Protein AF-A0A514XE54-F1 (afdb_monomer)

Mean predicted aligned error: 14.32 Å

Structure (mmCIF, N/CA/C/O backbone):
data_AF-A0A514XE54-F1
#
_entry.id   AF-A0A514XE54-F1
#
loop_
_atom_site.group_PDB
_atom_site.id
_atom_site.type_symbol
_atom_site.label_atom_id
_atom_site.label_alt_id
_atom_site.label_comp_id
_atom_site.label_asym_id
_atom_site.label_entity_id
_atom_site.label_seq_id
_atom_site.pdbx_PDB_ins_code
_atom_site.Cartn_x
_atom_site.Cartn_y
_atom_site.Cartn_z
_atom_site.occupancy
_atom_site.B_iso_or_equiv
_atom_site.auth_seq_id
_atom_site.auth_comp_id
_atom_site.auth_asym_id
_atom_site.auth_atom_id
_atom_site.pdbx_PDB_model_num
ATOM 1 N N . MET A 1 1 ? 57.182 36.821 6.465 1.00 54.06 1 MET A N 1
ATOM 2 C CA . MET A 1 1 ? 56.585 35.980 7.526 1.00 54.06 1 MET A CA 1
ATOM 3 C C . MET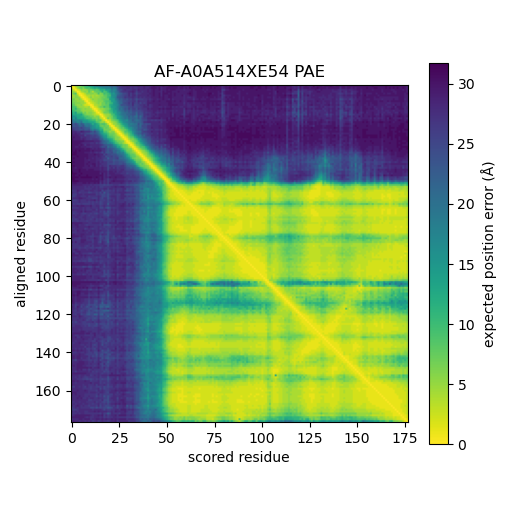 A 1 1 ? 55.287 35.256 7.123 1.00 54.06 1 MET A C 1
ATOM 5 O O . MET A 1 1 ? 54.621 34.780 8.017 1.00 54.06 1 MET A O 1
ATOM 9 N N . ASN A 1 2 ? 54.955 35.037 5.832 1.00 55.34 2 ASN A N 1
ATOM 10 C CA . ASN A 1 2 ? 53.660 34.418 5.442 1.00 55.34 2 ASN A CA 1
AT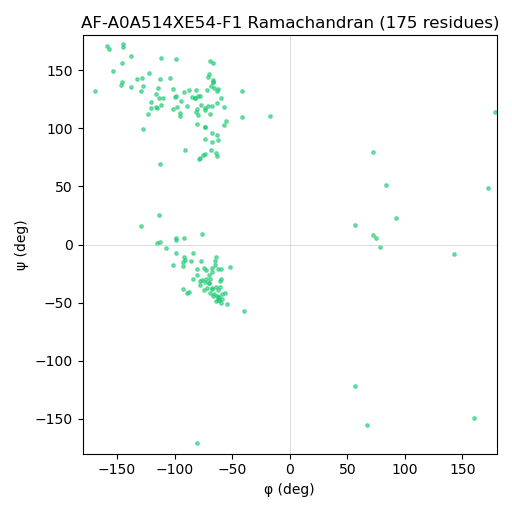OM 11 C C . ASN A 1 2 ? 53.755 33.218 4.466 1.00 55.34 2 ASN A C 1
ATOM 13 O O . ASN A 1 2 ? 52.755 32.839 3.867 1.00 55.34 2 ASN A O 1
ATOM 17 N N . ARG A 1 3 ? 54.929 32.595 4.269 1.00 54.88 3 ARG A N 1
ATOM 18 C CA . ARG A 1 3 ? 55.073 31.472 3.306 1.00 54.88 3 ARG A CA 1
ATOM 19 C C . ARG A 1 3 ? 54.847 30.081 3.914 1.00 54.88 3 ARG A C 1
ATOM 21 O O . ARG A 1 3 ? 54.655 29.134 3.166 1.00 54.88 3 ARG A O 1
ATOM 28 N N . GLY A 1 4 ? 54.824 29.961 5.245 1.00 53.16 4 GLY A N 1
ATOM 29 C CA . GLY A 1 4 ? 54.617 28.678 5.933 1.00 53.16 4 GLY A CA 1
ATOM 30 C C . GLY A 1 4 ? 53.152 28.236 6.026 1.00 53.16 4 GLY A C 1
ATOM 31 O O . GLY A 1 4 ? 52.875 27.044 6.077 1.00 53.16 4 GLY A O 1
ATOM 32 N N . TRP A 1 5 ? 52.205 29.178 5.996 1.00 54.75 5 TRP A N 1
ATOM 33 C CA . TRP A 1 5 ? 50.781 28.881 6.206 1.00 54.75 5 TRP A CA 1
ATOM 34 C C . TRP A 1 5 ? 50.102 28.231 4.991 1.00 54.75 5 TRP A C 1
ATOM 36 O O . TRP A 1 5 ? 49.220 27.393 5.152 1.00 54.75 5 TRP A O 1
ATOM 46 N N . LEU A 1 6 ? 50.560 28.543 3.774 1.00 56.44 6 LEU A N 1
ATOM 47 C CA . LEU A 1 6 ? 50.016 27.954 2.543 1.00 56.44 6 LEU A CA 1
ATOM 48 C C . LEU A 1 6 ? 50.373 26.469 2.369 1.00 56.44 6 LEU A C 1
ATOM 50 O O . LEU A 1 6 ? 49.620 25.733 1.740 1.00 56.44 6 LEU A O 1
ATOM 54 N N . VAL A 1 7 ? 51.481 26.005 2.956 1.00 59.22 7 VAL A N 1
ATOM 55 C CA . VAL A 1 7 ? 51.918 24.601 2.836 1.00 59.22 7 VAL A CA 1
ATOM 56 C C . VAL A 1 7 ? 51.112 23.680 3.760 1.00 59.22 7 VAL A C 1
ATOM 58 O O . VAL A 1 7 ? 50.825 22.542 3.398 1.00 59.22 7 VAL A O 1
ATOM 61 N N . ILE A 1 8 ? 50.663 24.183 4.914 1.00 60.28 8 ILE A N 1
ATOM 62 C CA . ILE A 1 8 ? 49.861 23.409 5.876 1.00 60.28 8 ILE A CA 1
ATOM 63 C C . ILE A 1 8 ? 48.435 23.177 5.344 1.00 60.28 8 ILE A C 1
ATOM 65 O O . ILE A 1 8 ? 47.892 22.084 5.482 1.00 60.28 8 ILE A O 1
ATOM 69 N N . LEU A 1 9 ? 47.854 24.164 4.654 1.00 58.06 9 LEU A N 1
ATOM 70 C CA . LEU A 1 9 ? 46.502 24.070 4.087 1.00 58.06 9 LEU A CA 1
ATOM 71 C C . LEU A 1 9 ? 46.411 23.093 2.898 1.00 58.06 9 LEU A C 1
ATOM 73 O O . LEU A 1 9 ? 45.408 22.397 2.753 1.00 58.06 9 LEU A O 1
ATOM 77 N N . ALA A 1 10 ? 47.472 22.975 2.093 1.00 58.88 10 ALA A N 1
ATOM 78 C CA . ALA A 1 10 ? 47.542 21.988 1.012 1.00 58.88 10 ALA A CA 1
ATOM 79 C C . ALA A 1 10 ? 47.753 20.548 1.529 1.00 58.88 10 ALA A C 1
ATOM 81 O O . ALA A 1 10 ? 47.227 19.602 0.945 1.00 58.88 10 ALA A O 1
ATOM 82 N N . GLY A 1 11 ? 48.466 20.370 2.649 1.00 57.53 11 GLY A N 1
ATOM 83 C CA . GLY A 1 11 ? 48.693 19.054 3.263 1.00 57.53 11 GLY A CA 1
ATOM 84 C C . GLY A 1 11 ? 47.424 18.411 3.836 1.00 57.53 11 GLY A C 1
ATOM 85 O O . GLY A 1 11 ? 47.215 17.209 3.676 1.00 57.53 11 GLY A O 1
ATOM 86 N N . CYS A 1 12 ? 46.530 19.207 4.433 1.00 59.06 12 CYS A N 1
ATOM 87 C CA . CYS A 1 12 ? 45.268 18.699 4.986 1.00 59.06 12 CYS A CA 1
ATOM 88 C C . CYS A 1 12 ? 44.278 18.229 3.906 1.00 59.06 12 CYS A C 1
ATOM 90 O O . CYS A 1 12 ? 43.513 17.297 4.149 1.00 59.06 12 CYS A O 1
ATOM 92 N N . LEU A 1 13 ? 44.314 18.814 2.702 1.00 56.72 13 LEU A N 1
ATOM 93 C CA . LEU A 1 13 ? 43.457 18.385 1.591 1.00 56.72 13 LEU A CA 1
ATOM 94 C C . LEU A 1 13 ? 43.892 17.039 0.993 1.00 56.72 13 LEU A C 1
ATOM 96 O O . LEU A 1 13 ? 43.039 16.285 0.544 1.00 56.72 13 LEU A O 1
ATOM 100 N N . ILE A 1 14 ? 45.182 16.688 1.026 1.00 57.31 14 ILE A N 1
ATOM 101 C CA . ILE A 1 14 ? 45.679 15.425 0.445 1.00 57.31 14 ILE A CA 1
ATOM 102 C C . ILE A 1 14 ? 45.532 14.248 1.428 1.00 57.31 14 ILE A C 1
ATOM 104 O O . ILE A 1 14 ? 45.297 13.118 1.001 1.00 57.31 14 ILE A O 1
ATOM 108 N N . LEU A 1 15 ? 45.600 14.494 2.741 1.00 55.31 15 LEU A N 1
ATOM 109 C CA . LEU A 1 15 ? 45.418 13.450 3.763 1.00 55.31 15 LEU A CA 1
ATOM 110 C C . LEU A 1 15 ? 43.940 13.124 4.049 1.00 55.31 15 LEU A C 1
ATOM 112 O O . LEU A 1 15 ? 43.644 12.025 4.510 1.00 55.31 15 LEU A O 1
ATOM 116 N N . GLY A 1 16 ? 43.006 14.026 3.721 1.00 51.72 16 GLY A N 1
ATOM 117 C CA . GLY A 1 16 ? 41.563 13.774 3.840 1.00 51.72 16 GLY A CA 1
ATOM 118 C C . GLY A 1 16 ? 40.992 12.803 2.794 1.00 51.72 16 GLY A C 1
ATOM 119 O O . GLY A 1 16 ? 39.965 12.182 3.044 1.00 51.72 16 GLY A O 1
ATOM 120 N N . PHE A 1 17 ? 41.664 12.619 1.650 1.00 54.59 17 PHE A N 1
ATOM 121 C CA . PHE A 1 17 ? 41.206 11.715 0.581 1.00 54.59 17 PHE A CA 1
ATOM 122 C C . PHE A 1 17 ? 41.748 10.282 0.684 1.00 54.59 17 PHE A C 1
ATOM 124 O O . PHE A 1 17 ? 41.249 9.398 -0.009 1.00 54.59 17 PHE A O 1
ATOM 131 N N . GLN A 1 18 ? 42.725 10.011 1.555 1.00 51.22 18 GLN A N 1
ATOM 132 C CA . GLN A 1 18 ? 43.302 8.663 1.675 1.00 51.22 18 GLN A CA 1
ATOM 133 C C . GLN A 1 18 ? 42.505 7.722 2.594 1.00 51.22 18 GLN A C 1
ATOM 135 O O . GLN A 1 18 ? 42.776 6.528 2.605 1.00 51.22 18 GLN A O 1
ATOM 140 N N . ASN A 1 19 ? 41.483 8.219 3.304 1.00 52.81 19 ASN A N 1
ATOM 141 C CA . ASN A 1 19 ? 40.612 7.394 4.156 1.00 52.81 19 ASN A CA 1
ATOM 142 C C . ASN A 1 19 ? 39.274 6.989 3.506 1.00 52.81 19 ASN A C 1
ATOM 144 O O . ASN A 1 19 ? 38.474 6.319 4.149 1.00 52.81 19 ASN A O 1
ATOM 148 N N . CYS A 1 20 ? 39.039 7.339 2.234 1.00 54.62 20 CYS A N 1
ATOM 149 C CA . CYS A 1 20 ? 37.860 6.879 1.483 1.00 54.62 20 CYS A CA 1
ATOM 150 C C . CYS A 1 20 ? 38.192 5.982 0.274 1.00 54.62 20 CYS A C 1
ATOM 152 O O . CYS A 1 20 ? 37.267 5.577 -0.422 1.00 54.62 20 CYS A O 1
ATOM 154 N N . SER A 1 21 ? 39.467 5.656 -0.003 1.00 48.34 21 SER A N 1
ATOM 155 C CA . SER A 1 21 ? 39.839 4.815 -1.164 1.00 48.34 21 SER A CA 1
ATOM 156 C C . SER A 1 21 ? 40.407 3.431 -0.833 1.00 48.34 21 SER A C 1
ATOM 158 O O . SER A 1 21 ? 40.718 2.677 -1.751 1.00 48.34 21 SER A O 1
ATOM 160 N N . GLN A 1 22 ? 40.485 3.047 0.446 1.00 49.66 22 GLN A N 1
ATOM 161 C CA . GLN A 1 22 ? 40.728 1.654 0.834 1.00 49.66 22 GLN A CA 1
ATOM 162 C C . GLN A 1 22 ? 39.507 1.040 1.516 1.00 49.66 22 GLN A C 1
ATOM 164 O O . GLN A 1 22 ? 39.515 0.694 2.693 1.00 49.66 22 GLN A O 1
ATOM 169 N N . THR A 1 23 ? 38.458 0.833 0.726 1.00 47.06 23 THR A N 1
ATOM 170 C CA . THR A 1 23 ? 37.678 -0.396 0.864 1.00 47.06 23 THR A CA 1
ATOM 171 C C . THR A 1 23 ? 38.241 -1.364 -0.171 1.00 47.06 23 THR A C 1
ATOM 173 O O . THR A 1 23 ? 38.160 -1.115 -1.370 1.00 47.06 23 THR A O 1
ATOM 176 N N . ASN A 1 24 ? 38.918 -2.402 0.319 1.00 40.62 24 ASN A N 1
ATOM 177 C CA . ASN A 1 24 ? 39.557 -3.467 -0.448 1.00 40.62 24 ASN A CA 1
ATOM 178 C C . ASN A 1 24 ? 38.696 -3.954 -1.627 1.00 40.62 24 ASN A C 1
ATOM 180 O O . ASN A 1 24 ? 37.732 -4.690 -1.434 1.00 40.62 24 ASN A O 1
ATOM 184 N N . LEU A 1 25 ? 39.117 -3.637 -2.852 1.00 47.25 25 LEU A N 1
ATOM 185 C CA . LEU A 1 25 ? 38.871 -4.487 -4.015 1.00 47.25 25 LEU A CA 1
ATOM 186 C C . LEU A 1 25 ? 39.884 -5.637 -3.968 1.00 47.25 25 LEU A C 1
ATOM 188 O O . LEU A 1 25 ? 40.864 -5.662 -4.711 1.00 47.25 25 LEU A O 1
ATOM 192 N N . SER A 1 26 ? 39.655 -6.581 -3.054 1.00 37.41 26 SER A N 1
ATOM 193 C CA . SER A 1 26 ? 40.260 -7.906 -3.146 1.00 37.41 26 SER A CA 1
ATOM 194 C C . SER A 1 26 ? 39.540 -8.663 -4.253 1.00 37.41 26 SER A C 1
ATOM 196 O O . SER A 1 26 ? 38.433 -9.161 -4.076 1.00 37.41 26 SER A O 1
ATOM 198 N N . ALA A 1 27 ? 40.176 -8.720 -5.418 1.00 50.09 27 ALA A N 1
ATOM 199 C CA . ALA A 1 27 ? 39.848 -9.660 -6.475 1.00 50.09 27 ALA A CA 1
ATOM 200 C C . ALA A 1 27 ? 40.386 -11.051 -6.094 1.00 50.09 27 ALA A C 1
ATOM 202 O O . ALA A 1 27 ? 41.442 -11.461 -6.562 1.00 50.09 27 ALA A O 1
ATOM 203 N N . ALA A 1 28 ? 39.688 -11.740 -5.195 1.00 48.88 28 ALA A N 1
ATOM 204 C CA . ALA A 1 28 ? 39.746 -13.186 -4.994 1.00 48.88 28 ALA A CA 1
ATOM 205 C C . ALA A 1 28 ? 38.587 -13.568 -4.066 1.00 48.88 28 ALA A C 1
ATOM 207 O O . ALA A 1 28 ? 38.385 -12.914 -3.050 1.00 48.88 28 ALA A O 1
ATOM 208 N N . ASP A 1 29 ? 37.850 -14.605 -4.451 1.00 37.53 29 ASP A N 1
ATOM 209 C CA . ASP A 1 29 ? 36.614 -15.109 -3.847 1.00 37.53 29 ASP A CA 1
ATOM 210 C C . ASP A 1 29 ? 35.376 -14.233 -4.074 1.00 37.53 29 ASP A C 1
ATOM 212 O O . ASP A 1 29 ? 34.896 -13.508 -3.208 1.00 37.53 29 ASP A O 1
ATOM 216 N N . PHE A 1 30 ? 34.798 -14.372 -5.270 1.00 39.25 30 PHE A N 1
ATOM 217 C CA . PHE A 1 30 ? 33.375 -14.126 -5.469 1.00 39.25 30 PHE A CA 1
ATOM 218 C C . PHE A 1 30 ? 32.586 -15.368 -5.020 1.00 39.25 30 PHE A C 1
ATOM 220 O O . PHE A 1 30 ? 32.491 -16.322 -5.796 1.00 39.25 30 PHE A O 1
ATOM 227 N N . PRO A 1 31 ? 31.923 -15.384 -3.851 1.00 38.22 31 PRO A N 1
ATOM 228 C CA . PRO A 1 31 ? 30.608 -15.978 -3.796 1.00 38.22 31 PRO A CA 1
ATOM 229 C C . PRO A 1 31 ? 29.656 -14.956 -4.418 1.00 38.22 31 PRO A C 1
ATOM 231 O O . PRO A 1 31 ? 29.557 -13.807 -3.985 1.00 38.22 31 PRO A O 1
ATOM 234 N N . SER A 1 32 ? 28.992 -15.360 -5.493 1.00 45.00 32 SER A N 1
ATOM 235 C CA . SER A 1 32 ? 27.903 -14.625 -6.122 1.00 45.00 32 SER A CA 1
ATOM 236 C C . SER A 1 32 ? 26.729 -14.496 -5.149 1.00 45.00 32 SER A C 1
ATOM 238 O O . SER A 1 32 ? 25.728 -15.191 -5.279 1.00 45.00 32 SER A O 1
ATOM 240 N N . THR A 1 33 ? 26.826 -13.611 -4.162 1.00 39.53 33 THR A N 1
ATOM 241 C CA . THR A 1 33 ? 25.690 -13.260 -3.312 1.00 39.53 33 THR A CA 1
ATOM 242 C C . THR A 1 33 ? 24.995 -12.080 -3.960 1.00 39.53 33 THR A C 1
ATOM 244 O O . THR A 1 33 ? 25.245 -10.917 -3.655 1.00 39.53 33 THR A O 1
ATOM 247 N N . SER A 1 34 ? 24.177 -12.440 -4.948 1.00 37.88 34 SER A N 1
ATOM 248 C CA . SER A 1 34 ? 22.993 -11.718 -5.395 1.00 37.88 34 SER A CA 1
ATOM 249 C C . SER A 1 34 ? 22.526 -10.707 -4.344 1.00 37.88 34 SER A C 1
ATOM 251 O O . SER A 1 34 ? 22.018 -11.083 -3.285 1.00 37.88 34 SER A O 1
ATOM 253 N N . SER A 1 35 ? 22.667 -9.414 -4.639 1.00 34.75 35 SER A N 1
ATOM 254 C CA . SER A 1 35 ? 21.741 -8.429 -4.101 1.00 34.75 35 SER A CA 1
ATOM 255 C C . SER A 1 35 ? 20.375 -8.807 -4.660 1.00 34.75 35 SER A C 1
ATOM 257 O O . SER A 1 35 ? 20.000 -8.394 -5.759 1.00 34.75 35 SER A O 1
ATOM 259 N N . HIS A 1 36 ? 19.670 -9.654 -3.919 1.00 35.84 36 HIS A N 1
ATOM 260 C CA . HIS A 1 36 ? 18.262 -9.927 -4.102 1.00 35.84 36 HIS A CA 1
ATOM 261 C C . HIS A 1 36 ? 17.500 -8.626 -3.825 1.00 35.84 36 HIS A C 1
ATOM 263 O O . HIS A 1 36 ? 16.891 -8.439 -2.778 1.00 35.84 36 HIS A O 1
ATOM 269 N N . ILE A 1 37 ? 17.501 -7.717 -4.800 1.00 41.91 37 ILE A N 1
ATOM 270 C CA . ILE A 1 37 ? 16.268 -7.021 -5.125 1.00 41.91 37 ILE A CA 1
ATOM 271 C C . ILE A 1 37 ? 15.364 -8.145 -5.611 1.00 41.91 37 ILE A C 1
ATOM 273 O O . ILE A 1 37 ? 15.455 -8.573 -6.761 1.00 41.91 37 ILE A O 1
ATOM 277 N N . VAL A 1 38 ? 14.553 -8.697 -4.708 1.00 39.56 38 VAL A N 1
ATOM 278 C CA . VAL A 1 38 ? 13.454 -9.554 -5.130 1.00 39.56 38 VAL A CA 1
ATOM 279 C C . VAL A 1 38 ? 12.397 -8.634 -5.714 1.00 39.56 38 VAL A C 1
ATOM 281 O O . VAL A 1 38 ? 11.409 -8.272 -5.092 1.00 39.56 38 VAL A O 1
ATOM 284 N N . THR A 1 39 ? 12.630 -8.196 -6.943 1.00 43.94 39 THR A N 1
ATOM 285 C CA . THR A 1 39 ? 11.529 -7.932 -7.844 1.00 43.94 39 THR A CA 1
ATOM 286 C C . THR A 1 39 ? 10.958 -9.306 -8.167 1.00 43.94 39 THR A C 1
ATOM 288 O O . THR A 1 39 ? 11.635 -10.079 -8.842 1.00 43.94 39 THR A O 1
ATOM 291 N N . PRO A 1 40 ? 9.728 -9.664 -7.745 1.00 43.31 40 PRO A N 1
ATOM 292 C CA . PRO A 1 40 ? 9.097 -10.816 -8.357 1.00 43.31 40 PRO A CA 1
ATOM 293 C C . PRO A 1 40 ? 9.041 -10.554 -9.858 1.00 43.31 40 PRO A C 1
ATOM 295 O O . PRO A 1 40 ? 8.472 -9.552 -10.309 1.00 43.31 40 PRO A O 1
ATOM 298 N N . SER A 1 41 ? 9.718 -11.413 -10.611 1.00 35.69 41 SER A N 1
ATOM 299 C CA . SER A 1 41 ? 9.467 -11.588 -12.026 1.00 35.69 41 SER A CA 1
ATOM 300 C C . SER A 1 41 ? 8.084 -12.222 -12.131 1.00 35.69 41 SER A C 1
ATOM 302 O O . SER A 1 41 ? 7.937 -13.437 -12.114 1.00 35.69 41 SER A O 1
ATOM 304 N N . VAL A 1 42 ? 7.042 -11.395 -12.189 1.00 49.44 42 VAL A N 1
ATOM 305 C CA . VAL A 1 42 ? 5.745 -11.812 -12.735 1.00 49.44 42 VAL A CA 1
ATOM 306 C C . VAL A 1 42 ? 5.893 -11.780 -14.252 1.00 49.44 42 VAL A C 1
ATOM 308 O O . VAL A 1 42 ? 5.517 -10.825 -14.922 1.00 49.44 42 VAL A O 1
ATOM 311 N N . GLY A 1 43 ? 6.601 -12.779 -14.774 1.00 49.69 43 GLY A N 1
ATOM 312 C CA . GLY A 1 43 ? 7.045 -12.792 -16.163 1.00 49.69 43 GLY A CA 1
ATOM 313 C C . GLY A 1 43 ? 7.986 -13.947 -16.473 1.00 49.69 43 GLY A C 1
ATOM 314 O O . GLY A 1 43 ? 9.050 -13.743 -17.045 1.00 49.69 43 GLY A O 1
ATOM 315 N N . GLY A 1 44 ? 7.620 -15.159 -16.073 1.00 37.03 44 GLY A N 1
ATOM 316 C CA . GLY A 1 44 ? 8.334 -16.371 -16.451 1.00 37.03 44 GLY A CA 1
ATOM 317 C C . GLY A 1 44 ? 7.673 -17.567 -15.799 1.00 37.03 44 GLY A C 1
ATOM 318 O O . GLY A 1 44 ? 7.661 -17.659 -14.579 1.00 37.03 44 GLY A O 1
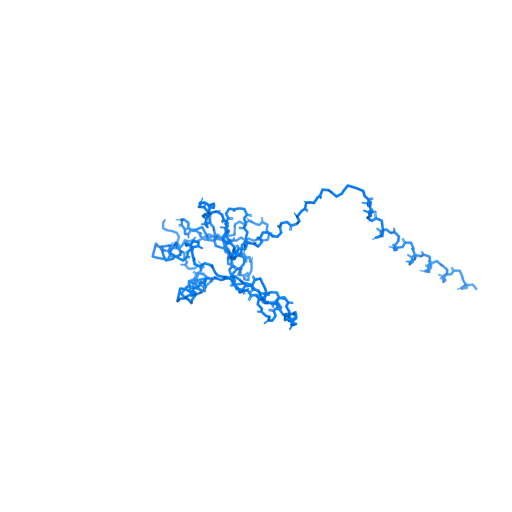ATOM 319 N N . ALA A 1 45 ? 7.086 -18.445 -16.610 1.00 47.12 45 ALA A N 1
ATOM 320 C CA . ALA A 1 45 ? 6.549 -19.715 -16.152 1.00 47.12 45 ALA A CA 1
ATOM 321 C C . ALA A 1 45 ? 7.675 -20.512 -15.474 1.00 47.12 45 ALA A C 1
ATOM 323 O O . ALA A 1 45 ? 8.580 -21.028 -16.126 1.00 47.12 45 ALA A O 1
ATOM 324 N N . SER A 1 46 ? 7.660 -20.538 -14.152 1.00 37.28 46 SER A N 1
ATOM 325 C CA . SER A 1 46 ? 8.464 -21.412 -13.310 1.00 37.28 46 SER A CA 1
ATOM 326 C C . SER A 1 46 ? 7.619 -21.714 -12.089 1.00 37.28 46 SER A C 1
ATOM 328 O O . SER A 1 46 ? 6.879 -20.850 -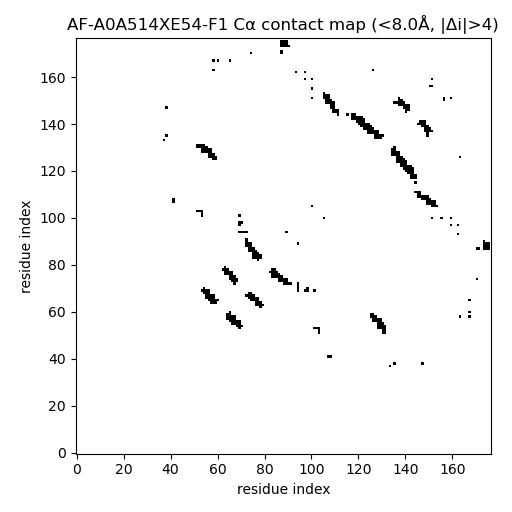11.621 1.00 37.28 46 SER A O 1
ATOM 330 N N . ASP A 1 47 ? 7.655 -22.982 -11.712 1.00 36.22 47 ASP A N 1
ATOM 331 C CA . ASP A 1 47 ? 6.666 -23.685 -10.912 1.00 36.22 47 ASP A CA 1
ATOM 332 C C . ASP A 1 47 ? 6.121 -22.879 -9.730 1.00 36.22 47 ASP A C 1
ATOM 334 O O . ASP A 1 47 ? 6.859 -22.255 -8.969 1.00 36.22 47 ASP A O 1
ATOM 338 N N . ALA A 1 48 ? 4.792 -22.886 -9.631 1.00 44.09 48 ALA A N 1
ATOM 339 C CA . ALA A 1 48 ? 4.021 -22.222 -8.601 1.00 44.09 48 ALA A CA 1
ATOM 340 C C . ALA A 1 48 ? 4.485 -22.668 -7.208 1.00 44.09 48 ALA A C 1
ATOM 342 O O . ALA A 1 48 ? 4.168 -23.772 -6.768 1.00 44.09 48 ALA A O 1
ATOM 343 N N . ASP A 1 49 ? 5.200 -21.783 -6.516 1.00 40.16 49 ASP A N 1
ATOM 344 C CA . ASP A 1 49 ? 5.273 -21.824 -5.063 1.00 40.16 49 ASP A CA 1
ATOM 345 C C . ASP A 1 49 ? 3.921 -21.328 -4.542 1.00 40.16 49 ASP A C 1
ATOM 347 O O . ASP A 1 49 ? 3.550 -20.151 -4.630 1.00 40.16 49 ASP A O 1
ATOM 351 N N . GLU A 1 50 ? 3.113 -22.303 -4.155 1.00 47.84 50 GLU A N 1
ATOM 352 C CA . GLU A 1 50 ? 1.749 -22.152 -3.694 1.00 47.84 50 GLU A CA 1
ATOM 353 C C . GLU A 1 50 ? 1.745 -21.311 -2.405 1.00 47.84 50 GLU A C 1
ATOM 355 O O . GLU A 1 50 ? 2.332 -21.681 -1.392 1.00 47.84 50 GLU A O 1
ATOM 360 N N . SER A 1 51 ? 1.016 -20.192 -2.435 1.00 51.91 51 SER A N 1
ATOM 361 C CA . SER A 1 51 ? 0.586 -19.419 -1.261 1.00 51.91 51 SER A CA 1
ATOM 362 C C . SER A 1 51 ? 1.569 -18.401 -0.657 1.00 51.91 51 SER A C 1
ATOM 364 O O . SER A 1 51 ? 1.708 -18.298 0.562 1.00 51.91 51 SER A O 1
ATOM 366 N N . GLN A 1 52 ? 2.136 -17.514 -1.478 1.00 66.62 52 GLN A N 1
ATOM 367 C CA . GLN A 1 52 ? 2.550 -16.200 -0.971 1.00 66.62 52 GLN A CA 1
ATOM 368 C C . GLN A 1 52 ? 1.309 -15.367 -0.592 1.00 66.62 52 GLN A C 1
ATOM 370 O O . GLN A 1 52 ? 0.665 -14.751 -1.443 1.00 66.62 52 GLN A O 1
ATOM 375 N N . THR A 1 53 ? 0.938 -15.389 0.690 1.00 82.19 53 THR A N 1
ATOM 376 C CA . THR A 1 53 ? -0.173 -14.600 1.238 1.00 82.19 53 THR A CA 1
ATOM 377 C C . THR A 1 53 ? 0.268 -13.172 1.521 1.00 82.19 53 THR A C 1
ATOM 379 O O . THR A 1 53 ? 1.300 -12.949 2.157 1.00 82.19 53 THR A O 1
ATOM 382 N N . ILE A 1 54 ? -0.542 -12.206 1.096 1.00 88.12 54 ILE A N 1
ATOM 383 C CA . ILE A 1 54 ? -0.345 -10.800 1.445 1.00 88.12 54 ILE A CA 1
ATOM 384 C C . ILE A 1 54 ? -0.745 -10.615 2.909 1.00 88.12 54 ILE A C 1
ATOM 386 O O . ILE A 1 54 ? -1.905 -10.828 3.259 1.00 88.12 54 ILE A O 1
ATOM 390 N N . SER A 1 55 ? 0.213 -10.257 3.760 1.00 90.75 55 SER A N 1
ATOM 391 C CA . SER A 1 55 ? 0.003 -10.100 5.202 1.00 90.75 55 SER A CA 1
ATOM 392 C C . SER A 1 55 ? -0.472 -8.694 5.561 1.00 90.75 55 SER A C 1
ATOM 394 O O . SER A 1 55 ? -1.372 -8.537 6.387 1.00 90.75 55 SER A O 1
ATOM 396 N N . ALA A 1 56 ? 0.092 -7.670 4.917 1.00 93.88 56 ALA A N 1
ATOM 397 C CA . ALA A 1 56 ? -0.230 -6.281 5.212 1.00 93.88 56 ALA A CA 1
ATOM 398 C C . ALA A 1 56 ? -0.186 -5.372 3.977 1.00 93.88 56 ALA A C 1
ATOM 400 O O . ALA A 1 56 ? 0.505 -5.640 2.991 1.00 93.88 56 ALA A O 1
ATOM 401 N N . LEU A 1 57 ? -0.924 -4.270 4.070 1.00 95.88 57 LEU A N 1
ATOM 402 C CA . LEU A 1 57 ? -0.933 -3.154 3.134 1.00 95.88 57 LEU A CA 1
ATOM 403 C C . LEU A 1 57 ? -0.400 -1.910 3.853 1.00 95.88 57 LEU A C 1
ATOM 405 O O . LEU A 1 57 ? -1.006 -1.421 4.799 1.00 95.88 57 LEU A O 1
ATOM 409 N N . GLU A 1 58 ? 0.719 -1.375 3.385 1.00 96.69 58 GLU A N 1
ATOM 410 C CA . GLU A 1 58 ? 1.330 -0.156 3.902 1.00 96.69 58 GLU A CA 1
ATOM 411 C C . GLU A 1 58 ? 0.990 1.046 3.022 1.00 96.69 58 GLU A C 1
ATOM 413 O O . GLU A 1 58 ? 1.243 1.046 1.817 1.00 96.69 58 GLU A O 1
ATOM 418 N N . ILE A 1 59 ? 0.462 2.106 3.622 1.00 97.06 59 ILE A N 1
ATOM 419 C CA . ILE A 1 59 ? 0.048 3.311 2.911 1.00 97.06 59 ILE A CA 1
ATOM 420 C C . ILE A 1 59 ? 0.829 4.516 3.459 1.00 97.06 59 ILE A C 1
ATOM 422 O O . ILE A 1 59 ? 0.686 4.848 4.638 1.00 97.06 59 ILE A O 1
ATOM 426 N N . PRO A 1 60 ? 1.658 5.196 2.645 1.00 95.25 60 PRO A N 1
ATOM 427 C CA . PRO A 1 60 ? 2.409 6.359 3.101 1.00 95.25 60 PRO A CA 1
ATOM 428 C C . PRO A 1 60 ? 1.472 7.539 3.396 1.00 95.25 60 PRO A C 1
ATOM 430 O O . PRO A 1 60 ? 0.564 7.837 2.616 1.00 95.25 60 PRO A O 1
ATOM 433 N N . VAL A 1 61 ? 1.713 8.231 4.513 1.00 94.62 61 VAL A N 1
ATOM 434 C CA . VAL A 1 61 ? 0.987 9.443 4.927 1.00 94.62 61 VAL A CA 1
ATOM 435 C C . VAL A 1 61 ? 1.951 10.498 5.481 1.00 94.62 61 VAL A C 1
ATOM 437 O O . VAL A 1 61 ? 3.089 10.203 5.850 1.00 94.62 61 VAL A O 1
ATOM 440 N N . SER A 1 62 ? 1.502 11.753 5.559 1.00 88.56 62 SER A N 1
ATOM 441 C CA . SER A 1 62 ? 2.272 12.867 6.129 1.00 88.56 62 SER A CA 1
ATOM 442 C C . SER A 1 62 ? 2.447 12.696 7.643 1.00 88.56 62 SER A C 1
ATOM 444 O O . SER A 1 62 ? 1.692 13.258 8.427 1.00 88.56 62 SER A O 1
ATOM 446 N N . GLY A 1 63 ? 3.420 11.891 8.063 1.00 86.69 63 GLY A N 1
ATOM 447 C CA . GLY A 1 63 ? 3.681 11.595 9.477 1.00 86.69 63 GLY A CA 1
ATOM 448 C C . GLY A 1 63 ? 4.114 10.157 9.756 1.00 86.69 63 GLY A C 1
ATOM 449 O O . GLY A 1 63 ? 4.541 9.866 10.871 1.00 86.69 63 GLY A O 1
ATOM 450 N N . GLY A 1 64 ? 4.049 9.272 8.758 1.00 93.38 64 GLY A N 1
ATOM 451 C CA . GLY A 1 64 ? 4.401 7.869 8.929 1.00 93.38 64 GLY A CA 1
ATOM 452 C C . GLY A 1 64 ? 3.815 6.980 7.841 1.00 93.38 64 GLY A C 1
ATOM 453 O O . GLY A 1 64 ? 3.627 7.399 6.697 1.00 93.38 64 GLY A O 1
ATOM 454 N N . VAL A 1 65 ? 3.522 5.742 8.215 1.00 96.38 65 VAL A N 1
ATOM 455 C CA . VAL A 1 65 ? 2.905 4.744 7.340 1.00 96.38 65 VAL A CA 1
ATOM 456 C C . VAL A 1 65 ? 1.701 4.156 8.058 1.00 96.38 65 VAL A C 1
ATOM 458 O O . VAL A 1 65 ? 1.807 3.769 9.216 1.00 96.38 65 VAL A O 1
ATOM 461 N N . LEU A 1 66 ? 0.562 4.079 7.379 1.00 97.31 66 LEU A N 1
ATOM 462 C CA . LEU A 1 66 ? -0.568 3.287 7.850 1.00 97.31 66 LEU A CA 1
ATOM 463 C C . LEU A 1 66 ? -0.317 1.833 7.461 1.00 97.31 66 LEU A C 1
ATOM 465 O O . LEU A 1 66 ? -0.270 1.522 6.274 1.00 97.31 66 LEU A O 1
ATOM 469 N N . SER A 1 67 ? -0.135 0.959 8.443 1.00 97.06 67 SER A N 1
ATOM 470 C CA . SER A 1 67 ? -0.033 -0.484 8.244 1.00 97.06 67 SER A CA 1
ATOM 471 C C . SER A 1 67 ? -1.402 -1.110 8.455 1.00 97.06 67 SER A C 1
ATOM 473 O O . SER A 1 67 ? -1.915 -1.100 9.571 1.00 97.06 67 SER A O 1
ATOM 475 N N . VAL A 1 68 ? -1.992 -1.643 7.391 1.00 97.00 68 VAL A N 1
ATOM 476 C CA . VAL A 1 68 ? -3.290 -2.317 7.406 1.00 97.00 68 VAL A CA 1
ATOM 477 C C . VAL A 1 68 ? -3.068 -3.824 7.385 1.00 97.00 68 VAL A C 1
ATOM 479 O O . VAL A 1 68 ? -2.544 -4.357 6.407 1.00 97.00 68 VAL A O 1
ATOM 482 N N . ASP A 1 69 ? -3.480 -4.523 8.436 1.00 95.56 69 ASP A N 1
ATOM 483 C CA . ASP A 1 69 ? -3.496 -5.985 8.463 1.00 95.56 69 ASP A CA 1
ATOM 484 C C . ASP A 1 69 ? -4.610 -6.500 7.540 1.00 95.56 69 ASP A C 1
ATOM 486 O O . ASP A 1 69 ? -5.792 -6.205 7.734 1.00 95.56 69 ASP A O 1
ATOM 490 N N . ALA A 1 70 ? -4.237 -7.276 6.522 1.00 92.50 70 ALA A N 1
ATOM 491 C CA . ALA A 1 70 ? -5.168 -7.747 5.497 1.00 92.50 70 ALA A CA 1
ATOM 492 C C . ALA A 1 70 ? -6.215 -8.743 6.033 1.00 92.50 70 ALA A C 1
ATOM 494 O O . ALA A 1 70 ? -7.285 -8.912 5.444 1.00 92.50 70 ALA A O 1
ATOM 495 N N . SER A 1 71 ? -5.916 -9.422 7.141 1.00 92.62 71 SER A N 1
ATOM 496 C CA . SER A 1 71 ? -6.778 -10.445 7.729 1.00 92.62 71 SER A CA 1
ATOM 497 C C . SER A 1 71 ? -7.769 -9.859 8.732 1.00 92.62 71 SER A C 1
ATOM 499 O O . SER A 1 71 ? -8.942 -10.230 8.719 1.00 92.62 71 SER A O 1
ATOM 501 N N . THR A 1 72 ? -7.315 -8.923 9.568 1.00 94.31 72 THR A N 1
ATOM 502 C CA . THR A 1 72 ? -8.112 -8.350 10.664 1.00 94.31 72 THR A CA 1
ATOM 503 C C . THR A 1 72 ? -8.682 -6.973 10.355 1.00 94.31 72 THR A C 1
ATOM 505 O O . THR A 1 72 ? -9.592 -6.532 11.050 1.00 94.31 72 THR A O 1
ATOM 508 N N . GLY A 1 73 ? -8.148 -6.273 9.352 1.00 94.81 73 GLY A N 1
ATOM 509 C CA . GLY A 1 73 ? -8.532 -4.899 9.043 1.00 94.81 73 GLY A CA 1
ATOM 510 C C . GLY A 1 73 ? -8.038 -3.860 10.046 1.00 94.81 73 GLY A C 1
ATOM 511 O O . GLY A 1 73 ? -8.445 -2.703 9.948 1.00 94.81 73 GLY A O 1
ATOM 512 N N . ARG A 1 74 ? -7.181 -4.226 11.010 1.00 96.75 74 ARG A N 1
ATOM 513 C CA . ARG A 1 74 ? -6.547 -3.238 11.895 1.00 96.75 74 ARG A CA 1
ATOM 514 C C . ARG A 1 74 ? -5.621 -2.344 11.093 1.00 96.75 74 ARG A C 1
ATOM 516 O O . ARG A 1 74 ? -4.820 -2.829 10.301 1.00 96.75 74 ARG A O 1
ATOM 523 N N . ILE A 1 75 ? -5.721 -1.050 11.343 1.00 97.38 75 ILE A N 1
ATOM 524 C CA . ILE A 1 75 ? -4.866 -0.018 10.782 1.00 97.38 75 ILE A CA 1
ATOM 525 C C . ILE A 1 75 ? -4.033 0.551 11.927 1.00 97.38 75 ILE A C 1
ATOM 527 O O . ILE A 1 75 ? -4.586 1.117 12.866 1.00 97.38 75 ILE A O 1
ATOM 531 N N . SER A 1 76 ? -2.714 0.446 11.832 1.00 97.00 76 SER A N 1
ATOM 532 C CA . SER A 1 76 ? -1.782 1.036 12.793 1.00 97.00 76 SER A CA 1
ATOM 533 C C . SER A 1 76 ? -0.981 2.142 12.113 1.00 97.00 76 SER A C 1
ATOM 535 O O . SER A 1 76 ? -0.335 1.907 11.091 1.00 97.00 76 SER A O 1
ATOM 537 N N . LEU A 1 77 ? -0.983 3.348 12.679 1.00 97.00 77 LEU A N 1
ATOM 538 C CA . LEU A 1 77 ? -0.098 4.424 12.241 1.00 97.00 77 LEU A CA 1
ATOM 539 C C . LEU A 1 77 ? 1.298 4.204 12.828 1.00 97.00 77 LEU A C 1
ATOM 541 O O . LEU A 1 77 ? 1.507 4.347 14.032 1.00 97.00 77 LEU A O 1
ATOM 545 N N . LEU A 1 78 ? 2.261 3.880 11.971 1.00 96.31 78 LEU A N 1
ATOM 546 C CA . LEU A 1 78 ? 3.652 3.638 12.335 1.00 96.31 78 LEU A CA 1
ATOM 547 C C . LEU A 1 78 ? 4.490 4.910 12.163 1.00 96.31 78 LEU A C 1
ATOM 549 O O . LEU A 1 78 ? 4.564 5.479 11.072 1.00 96.31 78 LEU A O 1
ATOM 553 N N . GLY A 1 79 ? 5.148 5.338 13.243 1.00 93.38 79 GLY A N 1
ATOM 554 C CA . GLY A 1 79 ? 6.119 6.437 13.232 1.00 93.38 79 GLY A CA 1
ATOM 555 C C . GLY A 1 79 ? 7.516 6.020 12.742 1.00 93.38 79 GLY A C 1
ATOM 556 O O . GLY A 1 79 ? 7.738 4.894 12.305 1.00 93.38 79 GLY A O 1
ATOM 557 N N . GLN A 1 80 ? 8.504 6.915 12.882 1.00 87.81 80 GLN A N 1
ATOM 558 C CA . GLN A 1 80 ? 9.872 6.726 12.352 1.00 87.81 80 GLN A CA 1
ATOM 559 C C . GLN A 1 80 ? 10.624 5.495 12.899 1.00 87.81 80 GLN A C 1
ATOM 561 O O . GLN A 1 80 ? 11.544 5.013 12.249 1.00 87.81 80 GLN A O 1
ATOM 566 N N . ASN A 1 81 ? 10.215 4.965 14.055 1.00 89.81 81 ASN A N 1
ATOM 567 C CA . ASN A 1 81 ? 10.841 3.806 14.703 1.00 89.81 81 ASN A CA 1
ATOM 568 C C . ASN A 1 81 ? 9.916 2.578 14.747 1.00 89.81 81 ASN A C 1
ATOM 570 O O . ASN A 1 81 ? 10.013 1.788 15.680 1.00 89.81 81 ASN A O 1
ATOM 574 N N . GLN A 1 82 ? 8.956 2.465 13.817 1.00 89.12 82 GLN A N 1
ATOM 575 C CA . GLN A 1 82 ? 7.907 1.425 13.829 1.00 89.12 82 GLN A CA 1
ATOM 576 C C . GLN A 1 82 ? 7.059 1.394 15.113 1.00 89.12 82 GLN A C 1
ATOM 578 O O . GLN A 1 82 ? 6.355 0.430 15.395 1.00 89.12 82 GLN A O 1
ATOM 583 N N . GLN A 1 83 ? 7.100 2.469 15.896 1.00 93.69 83 GLN A N 1
ATOM 584 C CA . GLN A 1 83 ? 6.223 2.637 17.044 1.00 93.69 83 GLN A CA 1
ATOM 585 C C . GLN A 1 83 ? 4.798 2.909 16.557 1.00 93.69 83 GLN A C 1
ATOM 587 O O . GLN A 1 83 ? 4.596 3.761 15.684 1.00 93.69 83 GLN A O 1
ATOM 592 N N . VAL A 1 84 ? 3.829 2.203 17.135 1.00 95.50 84 VAL A N 1
ATOM 593 C CA . VAL A 1 84 ? 2.405 2.440 16.889 1.00 95.50 84 VAL A CA 1
ATOM 594 C C . VAL A 1 84 ? 2.005 3.730 17.601 1.00 95.50 84 VAL A C 1
ATOM 596 O O . VAL A 1 84 ? 2.143 3.844 18.818 1.00 95.50 84 VAL A O 1
ATOM 599 N N . LEU A 1 85 ? 1.569 4.722 16.828 1.00 95.00 85 LEU A N 1
ATOM 600 C CA . LEU A 1 85 ? 1.138 6.030 17.322 1.00 95.00 85 LEU A CA 1
ATOM 601 C C . LEU A 1 85 ? -0.371 6.076 17.573 1.00 95.00 85 LEU A C 1
ATOM 603 O O . LEU A 1 85 ? -0.817 6.691 18.536 1.00 95.00 85 LEU A O 1
ATOM 607 N N . GLU A 1 86 ? -1.138 5.437 16.694 1.00 95.25 86 GLU A N 1
ATOM 608 C CA . GLU A 1 86 ? -2.598 5.432 16.695 1.00 95.25 86 GLU A CA 1
ATOM 609 C C . GLU A 1 86 ? -3.086 4.143 16.027 1.00 95.25 86 GLU A C 1
ATOM 611 O O . GLU A 1 86 ? -2.413 3.612 15.137 1.00 95.25 86 GLU A O 1
ATOM 616 N N . GLU A 1 87 ? -4.242 3.646 16.459 1.00 95.81 87 GLU A N 1
ATOM 617 C CA . GLU A 1 87 ? -4.880 2.458 15.898 1.00 95.81 87 GLU A CA 1
ATOM 618 C C . GLU A 1 87 ? -6.332 2.747 15.526 1.00 95.81 87 GLU A C 1
ATOM 620 O O . GLU A 1 87 ? -7.052 3.450 16.237 1.00 95.81 87 GLU A O 1
ATOM 625 N N . SER A 1 88 ? -6.763 2.148 14.424 1.00 96.75 88 SER A N 1
ATOM 626 C CA . SER A 1 88 ? -8.132 2.199 13.922 1.00 96.75 88 SER A CA 1
ATOM 627 C C . SER A 1 88 ? -8.488 0.863 13.274 1.00 96.75 88 SER A C 1
ATOM 629 O O . SER A 1 88 ? -7.619 0.019 13.055 1.00 96.75 88 SER A O 1
ATOM 631 N N . CYS A 1 89 ? -9.760 0.649 12.947 1.00 96.44 89 CYS A N 1
ATOM 632 C CA . CYS A 1 89 ? -10.211 -0.584 12.308 1.00 96.44 89 CYS A CA 1
ATOM 633 C C . CYS A 1 89 ? -11.017 -0.283 11.047 1.00 96.44 89 CYS A C 1
ATOM 635 O O . CYS A 1 89 ? -11.878 0.594 11.040 1.00 96.44 89 CYS A O 1
ATOM 637 N N . LEU A 1 90 ? -10.746 -1.027 9.977 1.00 95.69 90 LEU A N 1
ATOM 638 C CA . LEU A 1 90 ? -11.614 -1.060 8.808 1.00 95.69 90 LEU A CA 1
ATOM 639 C C . LEU A 1 90 ? -12.958 -1.708 9.169 1.00 95.69 90 LEU A C 1
ATOM 641 O O . LEU A 1 90 ? -12.969 -2.713 9.885 1.00 95.69 90 LEU A O 1
ATOM 645 N N . PRO A 1 91 ? -14.086 -1.204 8.644 1.00 94.88 91 PRO A N 1
ATOM 646 C CA . PRO A 1 91 ? -15.350 -1.905 8.778 1.00 94.88 91 PRO A CA 1
ATOM 647 C C . PRO A 1 91 ? -15.350 -3.200 7.947 1.00 94.88 91 PRO A C 1
ATOM 649 O O . PRO A 1 91 ? -14.581 -3.383 7.000 1.00 94.88 91 PRO A O 1
ATOM 652 N N . ALA A 1 92 ? -16.216 -4.144 8.321 1.00 93.50 92 ALA A N 1
ATOM 653 C CA . ALA A 1 92 ? -16.197 -5.501 7.768 1.00 93.50 92 ALA A CA 1
ATOM 654 C C . ALA A 1 92 ? -16.407 -5.559 6.241 1.00 93.50 92 ALA A C 1
ATOM 656 O O . ALA A 1 92 ? -15.890 -6.467 5.586 1.00 93.50 92 ALA A O 1
ATOM 657 N N . ALA A 1 93 ? -17.148 -4.602 5.671 1.00 93.25 93 ALA A N 1
ATOM 658 C CA . ALA A 1 93 ? -17.379 -4.530 4.231 1.00 93.25 93 ALA A CA 1
ATOM 659 C C . ALA A 1 93 ? -16.078 -4.213 3.473 1.00 93.25 93 ALA A C 1
ATOM 661 O O . ALA A 1 93 ? -15.744 -4.887 2.499 1.00 93.25 93 ALA A O 1
ATOM 662 N N . GLU A 1 94 ? -15.309 -3.252 3.971 1.00 94.31 94 GLU A N 1
ATOM 663 C CA . GLU A 1 94 ? -14.036 -2.801 3.420 1.00 94.31 94 GLU 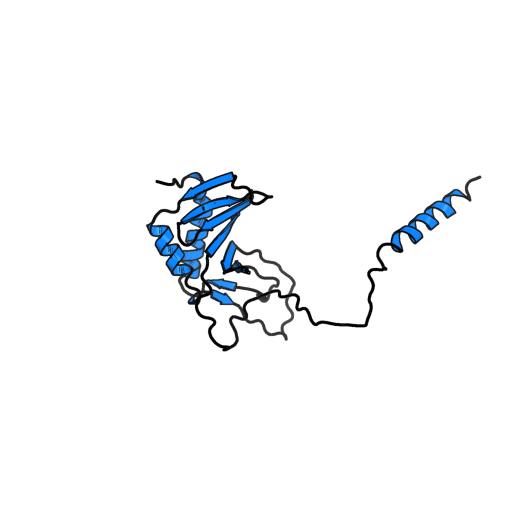A CA 1
ATOM 664 C C . GLU A 1 94 ? -12.942 -3.856 3.609 1.00 94.31 94 GLU A C 1
ATOM 666 O O . GLU A 1 94 ? -12.092 -4.012 2.736 1.00 94.31 94 GLU A O 1
ATOM 671 N N . ILE A 1 95 ? -12.976 -4.629 4.704 1.00 93.94 95 ILE A N 1
ATOM 672 C CA . ILE A 1 95 ? -12.075 -5.779 4.901 1.00 93.94 95 ILE A CA 1
ATOM 673 C C . ILE A 1 95 ? -12.307 -6.830 3.813 1.00 93.94 95 ILE A C 1
ATOM 675 O O . ILE A 1 95 ? -11.354 -7.302 3.194 1.00 93.94 95 ILE A O 1
ATOM 679 N N . ALA A 1 96 ? -13.567 -7.190 3.555 1.00 92.62 96 ALA A N 1
ATOM 680 C CA . ALA A 1 96 ? -13.901 -8.155 2.512 1.00 92.62 96 ALA A CA 1
ATOM 681 C C . ALA A 1 96 ? -13.480 -7.651 1.120 1.00 92.62 96 ALA A C 1
ATOM 683 O O . ALA A 1 96 ? -12.963 -8.421 0.306 1.00 92.62 96 ALA A O 1
ATOM 684 N N . GLU A 1 97 ? -13.650 -6.352 0.863 1.00 92.06 97 GLU A N 1
ATOM 685 C CA . GLU A 1 97 ? -13.208 -5.713 -0.373 1.00 92.06 97 GLU A CA 1
ATOM 686 C C . GLU A 1 97 ? -11.678 -5.754 -0.510 1.00 92.06 97 GLU A C 1
ATOM 688 O O . GLU A 1 97 ? -11.162 -6.232 -1.522 1.00 92.06 97 GLU A O 1
ATOM 693 N N . LEU A 1 98 ? -10.948 -5.366 0.541 1.00 92.44 98 LEU A N 1
ATOM 694 C CA . LEU A 1 98 ? -9.489 -5.426 0.610 1.00 92.44 98 LEU A CA 1
ATOM 695 C C . LEU A 1 98 ? -8.981 -6.840 0.313 1.00 92.44 98 LEU A C 1
ATOM 697 O O . LEU A 1 98 ? -8.154 -7.032 -0.576 1.00 92.44 98 LEU A O 1
ATOM 701 N N . GLN A 1 99 ? -9.522 -7.847 0.997 1.00 91.50 99 GLN A N 1
ATOM 702 C CA . GLN A 1 99 ? -9.153 -9.249 0.790 1.00 91.50 99 GLN A CA 1
ATOM 703 C C . GLN A 1 99 ? -9.441 -9.733 -0.632 1.00 91.50 99 GLN A C 1
ATOM 705 O O . GLN A 1 99 ? -8.724 -10.590 -1.150 1.00 91.50 99 GLN A O 1
ATOM 710 N N . SER A 1 100 ? -10.474 -9.196 -1.286 1.00 89.69 100 SER A N 1
ATOM 711 C CA . SER A 1 100 ? -10.775 -9.524 -2.679 1.00 89.69 100 SER A CA 1
ATOM 712 C C . SER A 1 100 ? -9.703 -8.999 -3.642 1.00 89.69 100 SER A C 1
ATOM 714 O O . SER A 1 100 ? -9.324 -9.718 -4.569 1.00 89.69 100 SER A O 1
ATOM 716 N N . TYR A 1 101 ? -9.162 -7.804 -3.379 1.00 89.25 101 TYR A N 1
ATOM 717 C CA . TYR A 1 101 ? -8.101 -7.194 -4.181 1.00 89.25 101 TYR A CA 1
ATOM 718 C C . TYR A 1 101 ? -6.746 -7.852 -3.953 1.00 89.25 101 TYR A C 1
ATOM 720 O O . TYR A 1 101 ? -6.004 -8.070 -4.908 1.00 89.25 101 TYR A O 1
ATOM 728 N N . LEU A 1 102 ? -6.452 -8.218 -2.704 1.00 86.50 102 LEU A N 1
ATOM 729 C CA . LEU A 1 102 ? -5.173 -8.792 -2.283 1.00 86.50 102 LEU A CA 1
ATOM 730 C C . LEU A 1 102 ? -4.977 -10.266 -2.675 1.00 86.50 102 LEU A C 1
ATOM 732 O O . LEU A 1 102 ? -3.998 -10.901 -2.281 1.00 86.50 102 LEU A O 1
ATOM 736 N N . LYS A 1 103 ? -5.866 -10.835 -3.491 1.00 81.69 103 LYS A N 1
ATOM 737 C CA . LYS A 1 103 ? -5.598 -12.122 -4.133 1.00 81.69 103 LYS A CA 1
ATOM 738 C C . LYS A 1 103 ? -4.454 -11.923 -5.132 1.00 81.69 103 LYS A C 1
ATOM 740 O O . LYS A 1 103 ? -4.560 -11.128 -6.063 1.00 81.69 103 LYS A O 1
ATOM 745 N N . SER A 1 104 ? -3.351 -12.643 -4.922 1.00 63.06 104 SER A N 1
ATOM 746 C CA . SER A 1 104 ? -2.066 -12.498 -5.634 1.00 63.06 104 SER A CA 1
ATOM 747 C C . SER A 1 104 ? -2.160 -12.528 -7.167 1.00 63.06 104 SER A C 1
ATOM 749 O O . SER A 1 104 ? -1.280 -12.004 -7.846 1.00 63.06 104 SER A O 1
ATOM 751 N N . SER A 1 105 ? -3.248 -13.065 -7.726 1.00 63.31 105 SER A N 1
ATOM 752 C CA . SER A 1 105 ?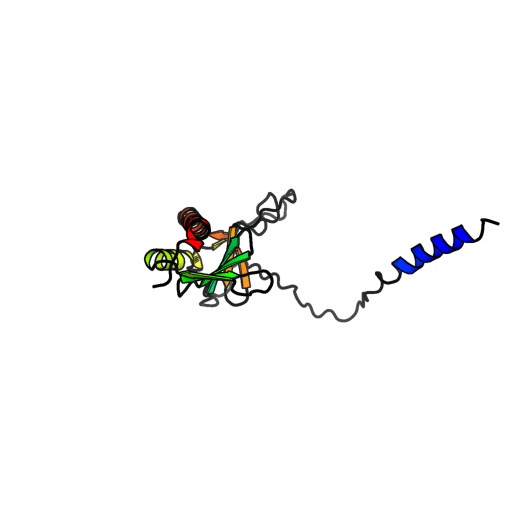 -3.552 -13.070 -9.161 1.00 63.31 105 SER A CA 1
ATOM 753 C C . SER A 1 105 ? -3.776 -11.687 -9.784 1.00 63.31 105 SER A C 1
ATOM 755 O O . SER A 1 105 ? -3.849 -11.588 -11.006 1.00 63.31 105 SER A O 1
ATOM 757 N N . ASN A 1 106 ? -3.904 -10.628 -8.982 1.00 80.25 106 ASN A N 1
ATOM 758 C CA . ASN A 1 106 ? -4.293 -9.305 -9.466 1.00 80.25 106 ASN A CA 1
ATOM 759 C C . ASN A 1 106 ? -3.125 -8.337 -9.679 1.00 80.25 106 ASN A C 1
ATOM 761 O O . ASN A 1 106 ? -3.386 -7.179 -9.972 1.00 80.25 106 ASN A O 1
ATOM 765 N N . ILE A 1 107 ? -1.864 -8.756 -9.530 1.00 87.81 107 ILE A N 1
ATOM 766 C CA . ILE A 1 107 ? -0.704 -7.860 -9.662 1.00 87.81 107 ILE A CA 1
ATOM 767 C C . ILE A 1 107 ? -0.074 -7.991 -11.055 1.00 87.81 107 ILE A C 1
ATOM 769 O O . ILE A 1 107 ? 0.313 -9.081 -11.472 1.00 87.81 107 ILE A O 1
ATOM 773 N N . CYS A 1 108 ? 0.110 -6.873 -11.756 1.00 87.56 108 CYS A N 1
ATOM 774 C CA . CYS A 1 108 ? 0.777 -6.796 -13.058 1.00 87.56 108 CYS A CA 1
ATOM 775 C C . CYS A 1 108 ? 1.947 -5.850 -12.975 1.00 87.56 108 CYS A C 1
ATOM 777 O O . CYS A 1 108 ? 1.912 -4.839 -12.278 1.00 87.56 108 CYS A O 1
ATOM 779 N N . GLY A 1 109 ? 2.965 -6.166 -13.765 1.00 87.62 109 GLY A N 1
ATOM 780 C CA . GLY A 1 109 ? 4.042 -5.245 -14.052 1.00 87.62 109 GLY A CA 1
ATOM 781 C C . GLY A 1 109 ? 4.035 -4.787 -15.498 1.00 87.62 109 GLY A C 1
ATOM 782 O O . GLY A 1 109 ? 3.465 -5.435 -16.379 1.00 87.62 109 GLY A O 1
ATOM 783 N N . LYS A 1 110 ? 4.713 -3.671 -15.753 1.00 83.44 110 LYS A N 1
ATOM 784 C CA . LYS A 1 110 ? 5.022 -3.258 -17.120 1.00 83.44 110 LYS A CA 1
ATOM 785 C C . LYS A 1 110 ? 6.356 -3.872 -17.535 1.00 83.44 110 LYS A C 1
ATOM 787 O O . LYS A 1 110 ? 7.387 -3.587 -16.931 1.00 83.44 110 LYS A O 1
ATOM 792 N N . SER A 1 111 ? 6.340 -4.694 -18.582 1.00 83.00 111 SER A N 1
ATOM 793 C CA . SER A 1 111 ? 7.575 -5.106 -19.250 1.00 83.00 111 SER A CA 1
ATOM 794 C C . SER A 1 111 ? 8.057 -3.967 -20.145 1.00 83.00 111 SER A C 1
ATOM 796 O O . SER A 1 111 ? 7.283 -3.420 -20.935 1.00 83.00 111 SER A O 1
ATOM 798 N N . VAL A 1 112 ? 9.320 -3.579 -19.992 1.00 84.69 112 VAL A N 1
ATOM 799 C CA . VAL A 1 112 ? 9.954 -2.524 -20.786 1.00 84.69 112 VAL A CA 1
ATOM 800 C C . VAL A 1 112 ? 11.082 -3.155 -21.583 1.00 84.69 112 VAL A C 1
ATOM 802 O O . VAL A 1 112 ? 11.927 -3.849 -21.021 1.00 84.69 112 VAL A O 1
ATOM 805 N N . ASP A 1 113 ? 11.097 -2.899 -22.889 1.00 85.88 113 ASP A N 1
ATOM 806 C CA . ASP A 1 113 ? 12.174 -3.348 -23.766 1.00 85.88 113 ASP A CA 1
ATOM 807 C C . ASP A 1 113 ? 13.506 -2.698 -23.349 1.00 85.88 113 ASP A C 1
ATOM 809 O O . ASP A 1 113 ? 13.593 -1.482 -23.152 1.00 85.88 113 ASP A O 1
ATOM 813 N N . ALA A 1 114 ? 14.557 -3.511 -23.239 1.00 80.69 114 ALA A N 1
ATOM 814 C CA . ALA A 1 114 ? 15.905 -3.058 -22.912 1.00 80.69 114 ALA A CA 1
ATOM 815 C C . ALA A 1 114 ? 16.492 -2.103 -23.969 1.00 80.69 114 ALA A C 1
ATOM 817 O O . ALA A 1 114 ? 17.408 -1.341 -23.660 1.00 80.69 114 ALA A O 1
ATOM 818 N N . SER A 1 115 ? 15.968 -2.126 -25.197 1.00 84.00 115 SER A N 1
ATOM 819 C CA . SER A 1 115 ? 16.403 -1.275 -26.309 1.00 84.00 115 SER A CA 1
ATOM 820 C C . SER A 1 115 ? 15.889 0.172 -26.232 1.00 84.00 115 SER A C 1
ATOM 822 O O . SER A 1 115 ? 16.415 1.049 -26.921 1.00 84.00 115 SER A O 1
ATOM 824 N N . LEU A 1 116 ? 14.902 0.457 -25.373 1.00 86.44 116 LEU A N 1
ATOM 825 C CA . LEU A 1 116 ? 14.335 1.796 -25.203 1.00 86.44 116 LEU A CA 1
ATOM 826 C C . LEU A 1 116 ? 15.213 2.685 -24.312 1.00 86.44 116 LEU A C 1
ATOM 828 O O . LEU A 1 116 ? 15.528 2.350 -23.166 1.00 86.44 116 LEU A O 1
ATOM 832 N N . GLN A 1 117 ? 15.549 3.871 -24.826 1.00 88.56 117 GLN A N 1
ATOM 833 C CA . GLN A 1 117 ? 16.151 4.943 -24.035 1.00 88.56 117 GLN A CA 1
ATOM 834 C C . GLN A 1 117 ? 15.061 5.680 -23.254 1.00 88.56 117 GLN A C 1
ATOM 836 O O . GLN A 1 117 ? 14.173 6.299 -23.838 1.00 88.56 117 GLN A O 1
ATOM 841 N N . CYS A 1 118 ? 15.143 5.612 -21.929 1.00 89.88 118 CYS A N 1
ATOM 842 C CA . CYS A 1 118 ? 14.152 6.161 -21.011 1.00 89.88 118 CYS A CA 1
ATOM 843 C C . CYS A 1 118 ? 14.777 7.301 -20.209 1.00 89.88 118 CYS A C 1
ATOM 845 O O . CYS A 1 118 ? 15.886 7.167 -19.690 1.00 89.88 118 CYS A O 1
ATOM 847 N N . ALA A 1 119 ? 14.063 8.417 -20.070 1.00 91.38 119 ALA A N 1
ATOM 848 C CA . ALA A 1 119 ? 14.445 9.448 -19.114 1.00 91.38 119 ALA A CA 1
ATOM 849 C C . ALA A 1 119 ? 14.284 8.915 -17.683 1.00 91.38 119 ALA A C 1
ATOM 851 O O . ALA A 1 119 ? 13.289 8.243 -17.387 1.00 91.38 119 ALA A O 1
ATOM 852 N N . GLN A 1 120 ? 15.235 9.248 -16.807 1.00 89.88 120 GLN A N 1
ATOM 853 C CA . GLN A 1 120 ? 15.182 8.932 -15.380 1.00 89.88 120 GLN A CA 1
ATOM 854 C C . GLN A 1 120 ? 14.165 9.850 -14.693 1.00 89.88 120 GLN A C 1
ATOM 856 O O . GLN A 1 120 ? 14.484 10.962 -14.280 1.00 89.88 120 GLN A O 1
ATOM 861 N N . VAL A 1 121 ? 12.916 9.394 -14.632 1.00 92.31 121 VAL A N 1
ATOM 862 C CA . VAL A 1 121 ? 11.813 10.064 -13.940 1.00 92.31 121 VAL A CA 1
ATOM 863 C C . VAL A 1 121 ? 11.260 9.085 -12.922 1.00 92.31 121 VAL A C 1
ATOM 865 O O . VAL A 1 121 ? 10.685 8.066 -13.297 1.00 92.31 121 VAL A O 1
ATOM 868 N N . TYR A 1 122 ? 11.449 9.398 -11.645 1.00 92.31 122 TYR A N 1
ATOM 869 C CA . TYR A 1 122 ? 10.945 8.582 -10.551 1.00 92.31 122 TYR A CA 1
ATOM 870 C C . TYR A 1 122 ? 9.517 8.993 -10.180 1.00 92.31 122 TYR A C 1
ATOM 872 O O . TYR A 1 122 ? 9.233 10.178 -9.999 1.00 92.31 122 TYR A O 1
ATOM 880 N N . SER A 1 123 ? 8.639 8.004 -10.036 1.00 92.44 123 SER A N 1
ATOM 881 C CA . SER A 1 123 ? 7.294 8.149 -9.486 1.00 92.44 123 SER A CA 1
ATOM 882 C C . SER A 1 123 ? 7.173 7.258 -8.260 1.00 92.44 123 SER A C 1
ATOM 884 O O . SER A 1 123 ? 7.366 6.048 -8.361 1.00 92.44 123 SER A O 1
ATOM 886 N N . SER A 1 124 ? 6.831 7.841 -7.112 1.00 92.50 124 SER A N 1
ATOM 887 C CA . SER A 1 124 ? 6.609 7.086 -5.879 1.00 92.50 124 SER A CA 1
ATOM 888 C C . SER A 1 124 ? 5.338 6.244 -5.958 1.00 92.50 124 SER A C 1
ATOM 890 O O . SER A 1 124 ? 4.338 6.675 -6.538 1.00 92.50 124 SER A O 1
ATOM 892 N N . GLY A 1 125 ? 5.359 5.079 -5.314 1.00 94.44 125 GLY A N 1
ATOM 893 C CA . GLY A 1 125 ? 4.163 4.263 -5.138 1.00 94.44 125 GLY A CA 1
ATOM 894 C C . GLY A 1 125 ? 3.115 4.918 -4.233 1.00 94.44 125 GLY A C 1
ATOM 895 O O . GLY A 1 125 ? 3.434 5.764 -3.397 1.00 94.44 125 GLY A O 1
ATOM 896 N N . TYR A 1 126 ? 1.855 4.519 -4.402 1.00 95.56 126 TYR A N 1
ATOM 897 C CA . TYR A 1 126 ? 0.733 4.994 -3.577 1.00 95.56 126 TYR A CA 1
ATOM 898 C C . TYR A 1 126 ? 0.447 4.078 -2.380 1.00 95.56 126 TYR A C 1
ATOM 900 O O . TYR A 1 126 ? -0.203 4.498 -1.427 1.00 95.56 126 TYR A O 1
ATOM 908 N N . ALA A 1 127 ? 0.928 2.837 -2.433 1.00 96.31 127 ALA A N 1
ATOM 909 C CA . ALA A 1 127 ? 0.831 1.850 -1.368 1.00 96.31 127 ALA A CA 1
ATOM 910 C C . ALA A 1 127 ? 1.943 0.805 -1.524 1.00 96.31 127 ALA A C 1
ATOM 912 O O . ALA A 1 127 ? 2.607 0.750 -2.559 1.00 96.31 127 ALA A O 1
ATOM 913 N N . SER A 1 128 ? 2.149 -0.032 -0.513 1.00 95.69 128 SER A N 1
ATOM 914 C CA . SER A 1 128 ? 3.054 -1.178 -0.566 1.00 95.69 128 SER A CA 1
ATOM 915 C C . SER A 1 128 ? 2.382 -2.427 -0.010 1.00 95.69 128 SER A C 1
ATOM 917 O O . SER A 1 128 ? 1.649 -2.352 0.968 1.00 95.69 128 SER A O 1
ATOM 919 N N . LEU A 1 129 ? 2.647 -3.579 -0.610 1.00 94.19 129 LEU A N 1
ATOM 920 C CA . LEU A 1 129 ? 2.174 -4.879 -0.148 1.00 94.19 129 LEU A CA 1
ATOM 921 C C . LEU A 1 129 ? 3.302 -5.600 0.578 1.00 94.19 129 LEU A C 1
ATOM 923 O O . LEU A 1 129 ? 4.420 -5.652 0.062 1.00 94.19 129 LEU A O 1
ATOM 927 N N . ILE A 1 130 ? 2.999 -6.175 1.737 1.00 93.31 130 ILE A N 1
ATOM 928 C CA . ILE A 1 130 ? 3.900 -7.063 2.467 1.00 93.31 130 ILE A CA 1
ATOM 929 C C . ILE A 1 130 ? 3.505 -8.503 2.145 1.00 93.31 130 ILE A C 1
ATOM 931 O O . ILE A 1 130 ? 2.371 -8.919 2.386 1.00 93.31 130 ILE A O 1
ATOM 935 N N . ILE A 1 131 ? 4.428 -9.243 1.538 1.00 90.69 131 ILE A N 1
ATOM 936 C CA . ILE A 1 131 ? 4.229 -10.598 1.023 1.00 90.69 131 ILE A CA 1
ATOM 937 C C . ILE A 1 131 ? 5.341 -11.470 1.604 1.00 90.69 131 ILE A C 1
ATOM 939 O O . ILE A 1 131 ? 6.478 -11.437 1.131 1.00 90.69 131 ILE A O 1
ATOM 943 N N . GLY A 1 132 ? 5.033 -12.216 2.667 1.00 87.50 132 GLY A N 1
ATOM 944 C CA . GLY A 1 132 ? 6.071 -12.850 3.486 1.00 87.50 132 GLY A CA 1
ATOM 945 C C . GLY A 1 132 ? 7.058 -11.799 4.008 1.00 87.50 132 GLY A C 1
ATOM 946 O O . GLY A 1 132 ? 6.642 -10.822 4.624 1.00 87.50 132 GLY A O 1
ATOM 947 N N . ASP A 1 133 ? 8.343 -11.963 3.690 1.00 86.12 133 ASP A N 1
ATOM 948 C CA . ASP A 1 133 ? 9.416 -11.023 4.059 1.00 86.12 133 ASP A CA 1
ATOM 949 C C . ASP A 1 133 ? 9.686 -9.944 2.992 1.00 86.12 133 ASP A C 1
ATOM 951 O O . ASP A 1 133 ? 10.650 -9.181 3.085 1.00 86.12 133 ASP A O 1
ATOM 955 N N . GLN A 1 134 ? 8.873 -9.891 1.934 1.00 90.12 134 GLN A N 1
ATOM 956 C CA . GLN A 1 134 ? 9.076 -8.982 0.811 1.00 90.12 134 GLN A CA 1
ATOM 957 C C . GLN A 1 134 ? 8.111 -7.808 0.861 1.00 90.12 134 GLN A C 1
ATOM 959 O O . GLN A 1 134 ? 6.934 -7.954 1.182 1.00 90.12 134 GLN A O 1
ATOM 964 N N . LYS A 1 135 ? 8.612 -6.639 0.458 1.00 91.94 135 LYS A N 1
ATOM 965 C CA . LYS A 1 135 ? 7.818 -5.430 0.261 1.00 91.94 135 LYS A CA 1
ATOM 966 C C . LYS A 1 135 ? 7.733 -5.106 -1.224 1.00 91.94 135 LYS A C 1
ATOM 968 O O . LYS A 1 135 ? 8.755 -4.980 -1.896 1.00 91.94 135 LYS A O 1
ATOM 973 N N . MET A 1 136 ? 6.516 -4.944 -1.729 1.00 92.75 136 MET A N 1
ATOM 974 C CA . MET A 1 136 ? 6.249 -4.554 -3.110 1.00 92.75 136 MET A CA 1
ATOM 975 C C . MET A 1 136 ? 5.560 -3.195 -3.157 1.00 92.75 136 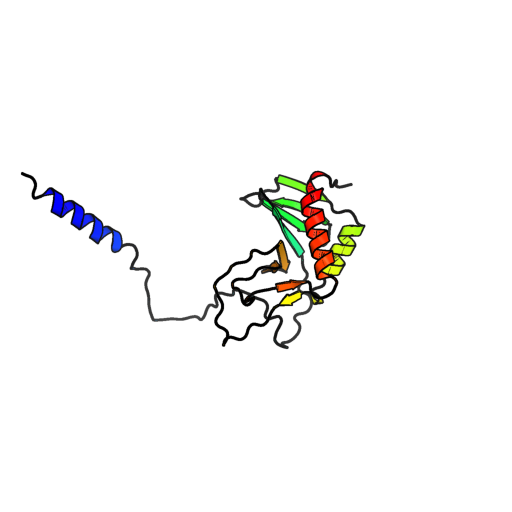MET A C 1
ATOM 977 O O . MET A 1 136 ? 4.438 -3.068 -2.684 1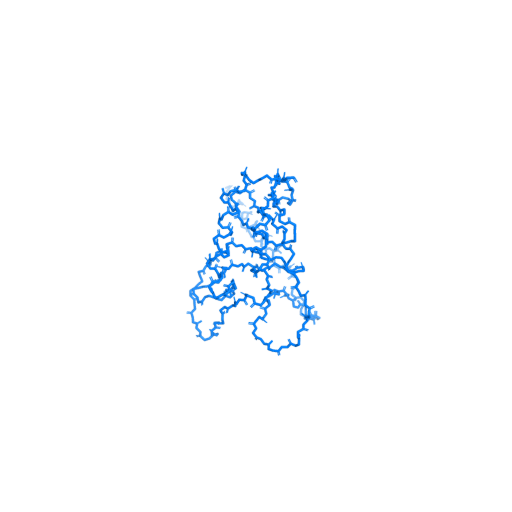.00 92.75 136 MET A O 1
ATOM 981 N N . ASN A 1 137 ? 6.188 -2.199 -3.781 1.00 94.94 137 ASN A N 1
ATOM 982 C CA . ASN A 1 137 ? 5.594 -0.874 -3.954 1.00 94.94 137 ASN A CA 1
ATOM 983 C C . ASN A 1 137 ? 4.641 -0.866 -5.160 1.00 94.94 137 ASN A C 1
ATOM 985 O O . ASN A 1 137 ? 5.033 -1.217 -6.274 1.00 94.94 137 ASN A O 1
ATOM 989 N N . LEU A 1 138 ? 3.395 -0.447 -4.944 1.00 94.44 138 LEU A N 1
ATOM 990 C CA . LEU A 1 138 ? 2.365 -0.343 -5.973 1.00 94.44 138 LEU A CA 1
ATOM 991 C C . LEU A 1 138 ? 2.350 1.049 -6.601 1.00 94.44 138 LEU A C 1
ATOM 993 O O . LEU A 1 138 ? 2.315 2.064 -5.905 1.00 94.44 138 LEU A O 1
ATOM 997 N N . GLY A 1 139 ? 2.345 1.098 -7.930 1.00 93.31 139 GLY A N 1
ATOM 998 C CA . GLY A 1 139 ? 2.370 2.325 -8.723 1.00 93.31 139 GLY A CA 1
ATOM 999 C C . GLY A 1 139 ? 3.728 3.032 -8.769 1.00 93.31 139 GLY A C 1
ATOM 1000 O O . GLY A 1 139 ? 3.813 4.126 -9.325 1.00 93.31 139 GLY A O 1
ATOM 1001 N N . GLU A 1 140 ? 4.776 2.435 -8.196 1.00 94.38 140 GLU A N 1
ATOM 1002 C CA . GLU A 1 140 ? 6.142 2.957 -8.274 1.00 94.38 140 GLU A CA 1
ATOM 1003 C C . GLU A 1 140 ? 6.708 2.792 -9.691 1.00 94.38 140 GLU A C 1
ATOM 1005 O O . GLU A 1 140 ? 6.433 1.804 -10.358 1.00 94.38 140 GLU A O 1
ATOM 1010 N N . SER A 1 141 ? 7.509 3.744 -10.167 1.00 93.25 141 SER A N 1
ATOM 1011 C CA . SER A 1 141 ? 8.285 3.604 -11.406 1.00 93.25 141 SER A CA 1
ATOM 1012 C C . SER A 1 141 ? 9.618 4.325 -11.274 1.00 93.25 141 SER A C 1
ATOM 1014 O O . SER A 1 141 ? 9.670 5.436 -10.749 1.00 93.25 141 SER A O 1
ATOM 1016 N N . TYR A 1 142 ? 10.691 3.729 -11.792 1.00 89.88 142 TYR A N 1
ATOM 1017 C CA . TYR A 1 142 ? 12.035 4.319 -11.739 1.00 89.88 142 TYR A CA 1
ATOM 1018 C C . TYR A 1 142 ? 12.386 5.160 -12.967 1.00 89.88 142 TYR A C 1
ATOM 1020 O O . TYR A 1 142 ? 13.360 5.915 -12.949 1.00 89.88 142 TYR A O 1
ATOM 1028 N N . ASP A 1 143 ? 11.614 5.027 -14.043 1.00 90.38 143 ASP A N 1
ATOM 1029 C CA . ASP A 1 143 ? 11.825 5.791 -15.262 1.00 90.38 143 ASP A CA 1
ATOM 1030 C C . ASP A 1 143 ? 10.518 6.155 -15.979 1.00 90.38 143 ASP A C 1
ATOM 1032 O O . ASP A 1 143 ? 9.419 5.702 -15.650 1.00 90.38 143 ASP A O 1
ATOM 1036 N N . SER A 1 144 ? 10.662 6.985 -17.009 1.00 90.94 144 SER A N 1
ATOM 1037 C CA . SER A 1 144 ? 9.569 7.392 -17.903 1.00 90.94 144 SER A CA 1
ATOM 1038 C C . SER A 1 144 ? 8.981 6.247 -18.738 1.00 90.94 144 SER A C 1
ATOM 1040 O O . SER A 1 144 ? 7.871 6.374 -19.254 1.00 90.94 144 SER A O 1
ATOM 1042 N N . CYS A 1 145 ? 9.685 5.122 -18.872 1.00 89.31 145 CYS A N 1
ATOM 1043 C CA . CYS A 1 145 ? 9.182 3.959 -19.593 1.00 89.31 145 CYS A CA 1
ATOM 1044 C C . CYS A 1 145 ? 8.332 3.041 -18.712 1.00 89.31 145 CYS A C 1
ATOM 1046 O O . CYS A 1 145 ? 7.592 2.218 -19.256 1.00 89.31 145 CYS A O 1
ATOM 1048 N N . GLY A 1 146 ? 8.372 3.198 -17.388 1.00 86.56 146 GLY A N 1
ATOM 1049 C CA . GLY A 1 146 ? 7.647 2.349 -16.450 1.00 86.56 146 GLY A CA 1
ATOM 1050 C C . GLY A 1 146 ? 8.458 1.158 -15.942 1.00 86.56 146 GLY A C 1
ATOM 1051 O O . GLY A 1 146 ? 7.860 0.149 -15.571 1.00 86.56 146 GLY A O 1
ATOM 1052 N N . ARG A 1 147 ? 9.798 1.200 -15.970 1.00 87.75 147 ARG A N 1
ATOM 1053 C CA . ARG A 1 147 ? 10.611 0.107 -15.413 1.00 87.75 147 ARG A CA 1
ATOM 1054 C C . ARG A 1 147 ? 10.347 -0.031 -13.920 1.00 87.75 147 ARG A C 1
ATOM 1056 O O . ARG A 1 147 ? 10.356 0.950 -13.179 1.00 87.75 147 ARG A O 1
ATOM 1063 N N . GLY A 1 148 ? 10.155 -1.277 -13.494 1.00 85.88 148 GLY A N 1
ATOM 1064 C CA . GLY A 1 148 ? 9.826 -1.609 -12.109 1.00 85.88 148 GLY A CA 1
ATOM 1065 C C . GLY A 1 148 ? 8.363 -1.372 -11.741 1.00 85.88 148 GLY A C 1
ATOM 1066 O O . GLY A 1 148 ? 7.985 -1.726 -10.629 1.00 85.88 148 GLY A O 1
ATOM 1067 N N . PHE A 1 149 ? 7.538 -0.854 -12.662 1.00 91.88 149 PHE A N 1
ATOM 1068 C CA . PHE A 1 149 ? 6.121 -0.633 -12.406 1.00 91.88 149 PHE A CA 1
ATOM 1069 C C . PHE A 1 149 ? 5.415 -1.930 -12.062 1.00 91.88 149 PHE A C 1
ATOM 1071 O O . PHE A 1 149 ? 5.490 -2.890 -12.833 1.00 91.88 149 PHE A O 1
ATOM 1078 N N . LYS A 1 150 ? 4.727 -1.922 -10.920 1.00 92.69 150 LYS A N 1
ATOM 1079 C CA . LYS A 1 150 ? 3.854 -2.987 -10.432 1.00 92.69 150 LYS A CA 1
ATOM 1080 C C . LYS A 1 150 ? 2.594 -2.377 -9.854 1.00 92.69 150 LYS A C 1
ATOM 1082 O O . LYS A 1 150 ? 2.680 -1.387 -9.135 1.00 92.69 150 LYS A O 1
ATOM 1087 N N . ASP A 1 151 ? 1.439 -2.940 -10.168 1.00 92.88 151 ASP A N 1
ATOM 1088 C CA . ASP A 1 151 ? 0.156 -2.444 -9.677 1.00 92.88 151 ASP A CA 1
ATOM 1089 C C . ASP A 1 151 ? -0.929 -3.525 -9.727 1.00 92.88 151 ASP A C 1
ATOM 1091 O O . ASP A 1 151 ? -0.723 -4.585 -10.318 1.00 92.88 151 ASP A O 1
ATOM 1095 N N . ILE A 1 152 ? -2.088 -3.241 -9.134 1.00 91.00 152 ILE A N 1
ATOM 1096 C CA . ILE A 1 152 ? -3.306 -4.025 -9.329 1.00 91.00 152 ILE A CA 1
ATOM 1097 C C . ILE A 1 152 ? -3.786 -3.879 -10.783 1.00 91.00 152 ILE A C 1
ATOM 1099 O O . ILE A 1 152 ? -3.736 -2.791 -11.358 1.00 91.00 152 ILE A O 1
ATOM 1103 N N . CYS A 1 153 ? -4.256 -4.968 -11.385 1.00 86.88 153 CYS A N 1
ATOM 1104 C CA . CYS A 1 153 ? -4.667 -5.031 -12.786 1.00 86.88 153 CYS A CA 1
ATOM 1105 C C . CYS A 1 153 ? -6.168 -4.914 -12.994 1.00 86.88 153 CYS A C 1
ATOM 1107 O O . CYS A 1 153 ? -6.978 -5.257 -12.133 1.00 86.88 153 CYS A O 1
ATOM 1109 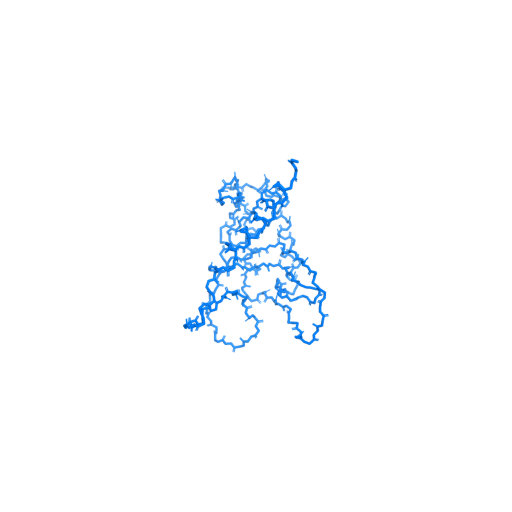N N . GLY A 1 154 ? -6.519 -4.551 -14.229 1.00 86.25 154 GLY A N 1
ATOM 1110 C CA . GLY A 1 154 ? -7.892 -4.572 -14.714 1.00 86.25 154 GLY A CA 1
ATOM 1111 C C . GLY A 1 154 ? -8.772 -3.544 -14.016 1.00 86.25 154 GLY A C 1
ATOM 1112 O O . GLY A 1 154 ? -8.297 -2.539 -13.485 1.00 86.25 154 GLY A O 1
ATOM 1113 N N . ASP A 1 155 ? -10.071 -3.818 -14.010 1.00 85.62 155 ASP A N 1
ATOM 1114 C CA . ASP A 1 155 ? -11.081 -2.878 -13.516 1.00 85.62 155 ASP A CA 1
ATOM 1115 C C . ASP A 1 155 ? -10.991 -2.653 -11.996 1.00 85.62 155 ASP A C 1
ATOM 1117 O O . ASP A 1 155 ? -11.440 -1.632 -11.479 1.00 85.62 155 ASP A O 1
ATOM 1121 N N . GLN A 1 156 ? -10.353 -3.578 -11.270 1.00 88.12 156 GLN A N 1
ATOM 1122 C CA . GLN A 1 156 ? -10.173 -3.493 -9.820 1.00 88.12 156 GLN A CA 1
ATOM 1123 C C . GLN A 1 156 ? -9.116 -2.467 -9.398 1.00 88.12 156 GLN A C 1
ATOM 1125 O O . GLN A 1 156 ? -9.141 -2.005 -8.259 1.00 88.12 156 GLN A O 1
ATOM 1130 N N . ALA A 1 157 ? -8.212 -2.071 -10.300 1.00 90.62 157 ALA A N 1
ATOM 1131 C CA . ALA A 1 157 ? -7.127 -1.144 -9.984 1.00 90.62 157 ALA A CA 1
ATOM 1132 C C . ALA A 1 157 ? -7.647 0.208 -9.475 1.00 90.62 157 ALA A C 1
ATOM 1134 O O . ALA A 1 157 ? -7.137 0.764 -8.500 1.00 90.62 157 ALA A O 1
ATOM 1135 N N . GLN A 1 158 ? -8.691 0.734 -10.120 1.00 91.94 158 GLN A N 1
ATOM 1136 C CA . GLN A 1 158 ? -9.286 2.011 -9.741 1.00 91.94 158 GLN A CA 1
ATOM 1137 C C . GLN A 1 158 ? -10.017 1.915 -8.399 1.00 91.94 158 GLN A C 1
ATOM 1139 O O . GLN A 1 158 ? -9.868 2.810 -7.565 1.00 91.94 158 GLN A O 1
ATOM 1144 N N . SER A 1 159 ? -10.760 0.832 -8.170 1.00 92.81 159 SER A N 1
ATOM 1145 C CA . SER A 1 159 ? -11.476 0.609 -6.912 1.00 92.81 159 SER A CA 1
ATOM 1146 C C . SER A 1 159 ? -10.514 0.418 -5.740 1.00 92.81 159 SER A C 1
ATOM 1148 O O . SER A 1 159 ? -10.680 1.064 -4.710 1.00 92.81 159 SER A O 1
ATOM 1150 N N . PHE A 1 160 ? -9.435 -0.351 -5.924 1.00 94.12 160 PHE A N 1
ATOM 1151 C CA . PHE A 1 160 ? -8.392 -0.516 -4.910 1.00 94.12 160 PHE A CA 1
ATOM 1152 C C . PHE A 1 160 ? -7.709 0.813 -4.559 1.00 94.12 160 PHE A C 1
ATOM 1154 O O . PHE A 1 160 ? -7.565 1.152 -3.386 1.00 94.12 160 PHE A O 1
ATOM 1161 N N . ARG A 1 161 ? -7.350 1.626 -5.561 1.00 94.44 161 ARG A N 1
ATOM 1162 C CA . ARG A 1 161 ? -6.823 2.986 -5.332 1.00 94.44 161 ARG A CA 1
ATOM 1163 C C . ARG A 1 161 ? -7.833 3.870 -4.592 1.00 94.44 161 ARG A C 1
ATOM 1165 O O . ARG A 1 161 ? -7.436 4.668 -3.745 1.00 94.44 161 ARG A O 1
ATOM 1172 N N . GLY A 1 162 ? -9.124 3.712 -4.884 1.00 95.38 162 GLY A N 1
ATOM 1173 C CA . GLY A 1 162 ? -10.219 4.359 -4.163 1.00 95.38 162 GLY A CA 1
ATOM 1174 C C . GLY A 1 162 ? -10.284 3.945 -2.692 1.00 95.38 162 GLY A C 1
ATOM 1175 O O . GLY A 1 162 ? -10.379 4.814 -1.829 1.00 95.38 162 GLY A O 1
ATOM 1176 N N . LEU A 1 163 ? -10.152 2.648 -2.401 1.00 95.31 163 LEU A N 1
ATOM 1177 C CA . LEU A 1 163 ? -10.099 2.115 -1.039 1.00 95.31 163 LEU A CA 1
ATOM 1178 C C . LEU A 1 163 ? -8.876 2.642 -0.275 1.00 95.31 163 LEU A C 1
ATOM 1180 O O . LEU A 1 163 ? -9.010 3.106 0.854 1.00 95.31 163 LEU A O 1
ATOM 1184 N N . VAL A 1 164 ? -7.695 2.659 -0.901 1.00 96.50 164 VAL A N 1
ATOM 1185 C CA . VAL A 1 164 ? -6.483 3.247 -0.303 1.00 96.50 164 VAL A CA 1
ATOM 1186 C C . VAL A 1 164 ? -6.702 4.725 0.032 1.00 96.50 164 VAL A C 1
ATOM 1188 O O . VAL A 1 164 ? -6.414 5.155 1.149 1.00 96.50 164 VAL A O 1
ATOM 1191 N N . ALA A 1 165 ? -7.268 5.500 -0.896 1.00 96.38 165 ALA A N 1
ATOM 1192 C CA . ALA A 1 165 ? -7.579 6.909 -0.666 1.00 96.38 165 ALA A CA 1
ATOM 1193 C C . ALA A 1 165 ? -8.639 7.105 0.434 1.00 96.38 165 ALA A C 1
ATOM 1195 O O . ALA A 1 165 ? -8.549 8.046 1.225 1.00 96.38 165 ALA A O 1
ATOM 1196 N N . TYR A 1 166 ? -9.633 6.215 0.510 1.00 96.12 166 TYR A N 1
ATOM 1197 C CA . TYR A 1 166 ? -10.628 6.200 1.579 1.00 96.12 166 TYR A CA 1
ATOM 1198 C C . TYR A 1 166 ? -9.968 5.975 2.943 1.00 96.12 166 TYR A C 1
ATOM 1200 O O . TYR A 1 166 ? -10.229 6.753 3.861 1.00 96.12 166 TYR A O 1
ATOM 1208 N N . ILE A 1 167 ? -9.078 4.984 3.062 1.00 96.12 167 ILE A N 1
ATOM 1209 C CA . ILE A 1 167 ? -8.347 4.692 4.302 1.00 96.12 167 ILE A CA 1
ATOM 1210 C C . ILE A 1 167 ? -7.518 5.906 4.724 1.00 96.12 167 ILE A C 1
ATOM 1212 O O . ILE A 1 167 ? -7.658 6.374 5.851 1.00 96.12 167 ILE A O 1
ATOM 1216 N N . GLN A 1 168 ? -6.722 6.477 3.813 1.00 95.50 168 GLN A N 1
ATOM 1217 C CA . GLN A 1 168 ? -5.903 7.662 4.106 1.00 95.50 168 GLN A CA 1
ATOM 1218 C C . GLN A 1 168 ? -6.735 8.839 4.614 1.00 95.50 168 GLN A C 1
ATOM 1220 O O . GLN A 1 168 ? -6.318 9.551 5.523 1.00 95.50 168 GLN A O 1
ATOM 1225 N N . LYS A 1 169 ? -7.905 9.068 4.009 1.00 95.81 169 LYS A N 1
ATOM 1226 C CA . LYS A 1 169 ? -8.751 10.216 4.331 1.00 95.81 169 LYS A CA 1
ATOM 1227 C C . LYS A 1 169 ? -9.542 10.029 5.625 1.00 95.81 169 LYS A C 1
ATOM 1229 O O . LYS A 1 169 ? -9.790 11.015 6.314 1.00 95.81 169 LYS A O 1
ATOM 1234 N N . ASN A 1 170 ? -9.976 8.805 5.921 1.00 95.88 170 ASN A N 1
ATOM 1235 C CA . ASN A 1 170 ? -10.919 8.535 7.007 1.00 95.88 170 ASN A CA 1
ATOM 1236 C C . ASN A 1 170 ? -10.285 7.860 8.226 1.00 95.88 170 ASN A C 1
ATOM 1238 O O . ASN A 1 170 ? -10.995 7.691 9.208 1.00 95.88 170 ASN A O 1
ATOM 1242 N N . PHE A 1 171 ? -8.989 7.527 8.197 1.00 95.12 171 PHE A N 1
ATOM 1243 C CA . PHE A 1 171 ? -8.267 6.844 9.279 1.00 95.12 171 PHE A CA 1
ATOM 1244 C C . PHE A 1 171 ? -8.660 7.327 10.688 1.00 95.12 171 PHE A C 1
ATOM 1246 O O . PHE A 1 171 ? -9.200 6.547 11.459 1.00 95.12 171 PHE A O 1
ATOM 1253 N N . HIS A 1 172 ? -8.530 8.625 10.979 1.00 93.62 172 HIS A N 1
ATOM 1254 C CA . HIS A 1 172 ? -8.839 9.193 12.304 1.00 93.62 172 HIS A CA 1
ATOM 1255 C C . HIS A 1 172 ? -10.319 9.113 12.731 1.00 93.62 172 HIS A C 1
ATOM 1257 O O . HIS A 1 172 ? -10.651 9.391 13.880 1.00 93.62 172 HIS A O 1
ATOM 1263 N N . GLY A 1 173 ? -11.232 8.817 11.803 1.00 92.75 173 GLY A N 1
ATOM 1264 C CA . GLY A 1 173 ? -12.660 8.642 12.075 1.00 92.75 173 GLY A CA 1
ATOM 1265 C C . GLY A 1 173 ? -13.089 7.180 12.197 1.00 92.75 173 GLY A C 1
ATOM 1266 O O . GLY A 1 173 ? -14.244 6.921 12.530 1.00 92.75 173 GLY A O 1
ATOM 1267 N N . LEU A 1 174 ? -12.195 6.234 11.907 1.00 93.75 174 LEU A N 1
ATOM 1268 C CA . LEU A 1 174 ? -12.470 4.807 11.987 1.00 93.75 174 LEU A CA 1
ATOM 1269 C C . LEU A 1 174 ? -12.260 4.317 13.422 1.00 93.75 174 LEU A C 1
ATOM 1271 O O . LEU A 1 174 ? -11.206 4.522 14.020 1.00 93.75 174 LEU A O 1
ATOM 1275 N N . LEU A 1 175 ? -13.268 3.644 13.972 1.00 92.06 175 LEU A N 1
ATOM 1276 C CA . LEU A 1 175 ? -13.250 3.124 15.336 1.00 92.06 175 LEU A CA 1
ATOM 1277 C C . LEU A 1 175 ? -13.233 1.597 15.310 1.00 92.06 175 LEU A C 1
ATOM 1279 O O . LEU A 1 175 ? -13.877 0.975 14.469 1.00 92.06 175 LEU A O 1
ATOM 1283 N N . CYS A 1 176 ? -12.497 1.002 16.244 1.00 89.69 176 CYS A N 1
ATOM 1284 C CA . CYS A 1 176 ? -12.594 -0.424 16.526 1.00 89.69 176 CYS A CA 1
ATOM 1285 C C . CYS A 1 176 ? -13.789 -0.668 17.456 1.00 89.69 176 CYS A C 1
ATOM 1287 O O . CYS A 1 176 ? -13.876 -0.021 18.502 1.00 89.69 176 CYS A O 1
ATOM 1289 N N . GLU A 1 177 ? -14.696 -1.565 17.063 1.00 74.94 177 GLU A N 1
ATOM 1290 C CA . GLU A 1 177 ? -15.813 -2.041 17.898 1.00 74.94 177 GLU A CA 1
ATOM 1291 C C . GLU A 1 177 ? -15.381 -3.137 18.883 1.00 74.94 177 GLU A C 1
ATOM 1293 O O . GLU A 1 177 ? -14.497 -3.955 18.527 1.00 74.94 177 GLU A O 1
#

Secondary structure (DSSP, 8-state):
--SSHHHHHHHHHHHSSTTSS-S----S-------------SSS-----TT--EEEEEEEETTEEEEEETTT-EEEEE-TTS-EEEEEE--HHHHHHHHHHTSGGGEEE----TT-------B--SEEEEETTEEEEES-BSSTT-TT-EEE-TTHHHHHHHHHHHHHHHGGG----

Nearest PDB structures (foldseek):
  3qqz-assembly1_A  TM=4.277E-01  e=4.668E-01  Escherichia coli ABU 83972
  6ap4-assembly6_L  TM=2.795E-01  e=6.017E-01  Acinetobacter baumannii
  4raa-assembly1_A-2  TM=3.831E-01  e=5.211E+00  Bacteroides fragilis NCTC 9343
  7azl-assembly2_B  TM=2.668E-01  e=2.943E+00  Escherichia coli 2-427-07_S4_C3

pLDDT: mean 78.65, std 20.68, range [34.75, 97.38]

Foldseek 3Di:
DPPVVVVVVVVVVVVVPVVPPPPDPPPDDDPPPDPPPVPPPPPDDDDDPPDQAFQWKWFDDDAAIFTAGLQFQKTFGQGPVRDGPDIFGDPPVLSVLSNVQRPPVFKDADDDDPPDDWAQDWDFARMWTDGPPDIQGAQTARTPRRVSHMHGDDPCRVVVSVSSVVCRVCVVVGHDD

Radius of gyration: 23.83 Å; Cα contacts (8 Å, |Δi|>4): 243; chains: 1; bounding box: 74×60×44 Å

Solvent-accessible surface area (backbone atoms only — not comparable to full-atom values): 10686 Å² total; per-residue (Å²): 143,73,76,70,64,62,57,56,60,55,51,57,61,62,62,64,59,66,79,74,70,75,71,81,84,68,92,70,83,82,75,88,74,71,83,73,74,76,66,80,71,85,77,64,100,64,83,82,76,80,78,74,53,59,54,31,40,36,33,76,51,102,78,37,32,37,40,29,35,49,86,78,21,40,31,34,35,24,36,100,80,71,43,75,76,48,76,25,27,52,56,73,69,56,32,56,50,50,49,64,60,57,42,74,88,35,65,42,61,50,89,62,67,87,87,62,88,59,58,85,40,75,42,78,44,73,32,29,41,28,41,76,97,42,77,44,52,26,59,20,20,59,24,70,70,30,44,77,21,26,34,61,46,74,84,54,30,62,54,51,54,48,51,52,52,47,48,73,73,41,45,93,76,36,64,70,130

Sequence (177 aa):
MNRGWLVILAGCLILGFQNCSQTNLSAADFPSTSSHIVTPSVGGASDADESQTISALEIPVSGGVLSVDASTGRISLLGQNQQVLEESCLPAAEIAELQSYLKSSNICGKSVDASLQCAQVYSSGYASLIIGDQKMNLGESYDSCGRGFKDICGDQAQSFRGLVAYIQKNFHGLLCE